Protein AF-A0AB35NHQ2-F1 (afdb_monomer_lite)

Sequence (218 aa):
MQLNEFLPTVPELTLLAKRDAARLHTVTVGNMIEATTFNGWLSAFKLLPIVKRIAENEPDHPAHSDCLAVWVGLLGNHPFNFKLDSQTGQGQIRSLDRMIETDLKEHAAALTMLKQTALYYANTVTYPLAGTTLYDVLTAENACPTATVSKVGGYLAFTLNNFVEDHSARLWGVNPRTNRLTVLGNIRLSDAGAYEFKLPTHYLDFTDYAIDDAYGVI

Structure (mmCIF, N/CA/C/O backbone):
data_AF-A0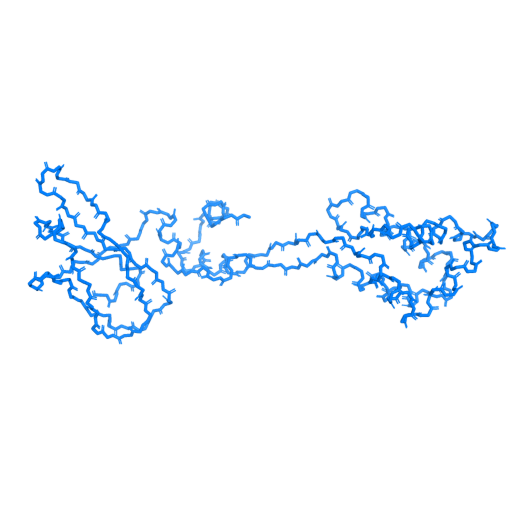AB35NHQ2-F1
#
_entry.id   AF-A0AB35NHQ2-F1
#
loop_
_atom_site.group_PDB
_atom_site.id
_atom_site.type_symbol
_atom_site.label_atom_id
_atom_site.label_alt_id
_atom_site.label_comp_id
_atom_site.label_asym_id
_atom_site.label_entity_id
_atom_site.label_seq_id
_atom_site.pdbx_PDB_ins_code
_atom_site.Cartn_x
_atom_site.Cartn_y
_atom_site.Cartn_z
_atom_site.occupancy
_atom_site.B_iso_or_equiv
_atom_site.auth_seq_id
_atom_site.auth_comp_id
_atom_site.auth_asym_id
_atom_site.auth_atom_id
_atom_site.pdbx_PDB_model_num
ATOM 1 N N . MET A 1 1 ? 3.368 6.412 4.965 1.00 81.25 1 MET A N 1
ATOM 2 C CA . MET A 1 1 ? 2.590 7.452 5.654 1.00 81.25 1 MET A CA 1
ATOM 3 C C . MET A 1 1 ? 1.506 6.769 6.463 1.00 81.25 1 MET A C 1
ATOM 5 O O . MET A 1 1 ? 0.815 5.913 5.917 1.00 81.25 1 MET A O 1
ATOM 9 N N . GLN A 1 2 ? 1.428 7.072 7.753 1.00 89.69 2 GLN A N 1
ATOM 10 C CA . GLN A 1 2 ? 0.390 6.571 8.658 1.00 89.69 2 GLN A CA 1
ATOM 11 C C . GLN A 1 2 ? -0.856 7.477 8.612 1.00 89.69 2 GLN A C 1
ATOM 13 O O . GLN A 1 2 ? -0.787 8.611 8.141 1.00 89.69 2 GLN A O 1
ATOM 18 N N . LEU A 1 3 ? -2.011 6.996 9.090 1.00 91.06 3 LEU A N 1
ATOM 19 C CA . LEU A 1 3 ? -3.269 7.760 9.037 1.00 91.06 3 LEU A CA 1
ATOM 20 C C . LEU A 1 3 ? -3.180 9.095 9.804 1.00 91.06 3 LEU A C 1
ATOM 22 O O . LEU A 1 3 ? -3.637 10.118 9.308 1.00 91.06 3 LEU A O 1
ATOM 26 N N . ASN A 1 4 ? -2.535 9.106 10.971 1.00 91.00 4 ASN A N 1
ATOM 27 C CA . ASN A 1 4 ? -2.287 10.308 11.781 1.00 91.00 4 ASN A CA 1
ATOM 28 C C . ASN A 1 4 ? -1.370 11.342 11.099 1.00 91.00 4 ASN A C 1
ATOM 30 O O . ASN A 1 4 ? -1.448 12.522 11.421 1.00 91.00 4 ASN A O 1
ATOM 34 N N . GLU A 1 5 ? -0.522 10.916 10.164 1.00 90.88 5 GLU A N 1
ATOM 35 C CA . GLU A 1 5 ? 0.286 11.808 9.325 1.00 90.88 5 GLU A CA 1
ATOM 36 C C . GLU A 1 5 ? -0.519 12.326 8.126 1.00 90.88 5 GLU A C 1
ATOM 38 O O . GLU A 1 5 ? -0.326 13.460 7.694 1.00 90.88 5 GLU A O 1
ATOM 43 N N . PHE A 1 6 ? -1.440 11.511 7.599 1.00 93.38 6 PHE A N 1
ATOM 44 C CA . PHE A 1 6 ? -2.274 11.858 6.449 1.00 93.38 6 PHE A CA 1
ATOM 45 C C . PHE A 1 6 ? -3.386 12.853 6.798 1.00 93.38 6 PHE A C 1
ATOM 47 O O . PHE A 1 6 ? -3.562 13.839 6.086 1.00 93.38 6 PHE A O 1
ATOM 54 N N . LEU A 1 7 ? -4.139 12.628 7.880 1.00 92.81 7 LEU A N 1
ATOM 55 C CA . LEU A 1 7 ? -5.324 13.436 8.208 1.00 92.81 7 LEU A CA 1
ATOM 56 C C . LEU A 1 7 ? -5.051 14.951 8.324 1.00 92.81 7 LEU A C 1
ATOM 58 O O . LEU A 1 7 ? -5.845 15.723 7.782 1.00 92.81 7 LEU A O 1
ATOM 62 N N . PRO A 1 8 ? -3.929 15.417 8.912 1.00 92.75 8 PRO A N 1
ATOM 63 C CA . PRO A 1 8 ? -3.588 16.842 8.933 1.00 92.75 8 PRO A CA 1
ATOM 64 C C . PRO A 1 8 ? -3.395 17.476 7.547 1.00 92.75 8 PRO A C 1
ATOM 66 O O . PRO A 1 8 ? -3.462 18.696 7.428 1.00 92.75 8 PRO A O 1
ATOM 69 N N . THR A 1 9 ? -3.161 16.679 6.497 1.00 91.12 9 THR A N 1
ATOM 70 C CA . THR A 1 9 ? -3.022 17.170 5.112 1.00 91.12 9 THR A CA 1
ATOM 71 C C . THR A 1 9 ? -4.369 17.431 4.426 1.00 91.12 9 THR A C 1
ATOM 73 O O . THR A 1 9 ? -4.403 18.052 3.366 1.00 91.12 9 THR A O 1
ATOM 76 N N . VAL A 1 10 ? -5.483 17.004 5.039 1.00 91.12 10 VAL A N 1
ATOM 77 C CA . VAL A 1 10 ? -6.860 17.156 4.528 1.00 91.12 10 VAL A CA 1
ATOM 78 C C . VAL A 1 10 ? -7.827 17.753 5.579 1.00 91.12 10 VAL A C 1
ATOM 80 O O . VAL A 1 10 ? -8.890 17.183 5.844 1.00 91.12 10 VAL A O 1
ATOM 83 N N . PRO A 1 11 ? -7.499 18.899 6.212 1.00 76.00 11 PRO A N 1
ATOM 84 C CA . PRO A 1 11 ? -8.161 19.351 7.442 1.00 76.00 11 PRO A CA 1
ATOM 85 C C . PRO A 1 11 ? -9.625 19.798 7.270 1.00 76.00 11 PRO A C 1
ATOM 87 O O . PRO A 1 11 ? -10.404 19.652 8.208 1.00 76.00 11 PRO A O 1
ATOM 90 N N . GLU A 1 12 ? -10.028 20.250 6.080 1.00 82.56 12 GLU A N 1
ATOM 91 C CA . GLU A 1 12 ? -11.344 20.870 5.819 1.00 82.56 12 GLU A CA 1
ATOM 92 C C . GLU A 1 12 ? -12.428 19.893 5.330 1.00 82.56 12 GLU A C 1
ATOM 94 O O . GLU A 1 12 ? -13.485 20.290 4.839 1.00 82.56 12 GLU A O 1
ATOM 99 N N . LEU A 1 13 ? -12.165 18.591 5.414 1.00 86.50 13 LEU A N 1
ATOM 100 C CA . LEU A 1 13 ? -13.105 17.564 4.982 1.00 86.50 13 LEU A CA 1
ATOM 101 C C . LEU A 1 13 ? -13.988 17.092 6.142 1.00 86.50 13 LEU A C 1
ATOM 103 O O . LEU A 1 13 ? -13.552 16.998 7.291 1.00 86.50 13 LEU A O 1
ATOM 107 N N . THR A 1 14 ? -15.231 16.722 5.829 1.00 92.19 14 THR A N 1
ATOM 108 C CA . THR A 1 14 ? -16.074 15.968 6.768 1.00 92.19 14 THR A CA 1
ATOM 109 C C . THR A 1 14 ? -15.395 14.642 7.127 1.00 92.19 14 THR A C 1
ATOM 111 O O . THR A 1 14 ? -14.586 14.128 6.358 1.00 92.19 14 THR A O 1
ATOM 114 N N . LEU A 1 15 ? -15.736 14.040 8.269 1.00 92.25 15 LEU A N 1
ATOM 115 C CA . LEU A 1 15 ? -15.120 12.778 8.712 1.00 92.25 15 LEU A CA 1
ATOM 116 C C . LEU A 1 15 ? -15.252 11.648 7.674 1.00 92.25 15 LEU A C 1
ATOM 118 O O . LEU A 1 15 ? -14.291 10.925 7.412 1.00 92.25 15 LEU A O 1
ATOM 122 N N . LEU A 1 16 ? -16.417 11.541 7.025 1.00 91.69 16 LEU A N 1
ATOM 123 C CA . LEU A 1 16 ? -16.637 10.597 5.925 1.00 91.69 16 LEU A CA 1
ATOM 124 C C . LEU A 1 16 ? -15.761 10.926 4.710 1.00 91.69 16 LEU A C 1
ATOM 126 O O . LEU A 1 16 ? -15.138 10.030 4.148 1.00 91.69 16 LEU A O 1
ATOM 130 N N . ALA A 1 17 ? -15.640 12.205 4.346 1.00 92.81 17 ALA A N 1
ATOM 131 C CA . ALA A 1 17 ? -14.768 12.619 3.252 1.00 92.81 17 ALA A CA 1
ATOM 132 C C . ALA A 1 17 ? -13.278 12.398 3.573 1.00 92.81 17 ALA A C 1
ATOM 134 O O . ALA A 1 17 ? -12.519 12.039 2.678 1.00 92.81 17 ALA A O 1
ATOM 135 N N . LYS A 1 18 ? -12.852 12.528 4.837 1.00 94.12 18 LYS A N 1
ATOM 136 C CA . LYS A 1 18 ? -11.495 12.173 5.289 1.00 94.12 18 LYS A CA 1
ATOM 137 C C . LYS A 1 18 ? -11.230 10.674 5.165 1.00 94.12 18 LYS A C 1
ATOM 139 O O . LYS A 1 18 ? -10.176 10.292 4.662 1.00 94.12 18 LYS A O 1
ATOM 144 N N . ARG A 1 19 ? -12.186 9.826 5.568 1.00 95.19 19 ARG A N 1
ATOM 145 C CA . ARG A 1 19 ? -12.114 8.368 5.365 1.00 95.19 19 ARG A CA 1
ATOM 146 C C . ARG A 1 19 ? -11.965 8.035 3.882 1.00 95.19 19 ARG A C 1
ATOM 148 O O . ARG A 1 19 ? -11.067 7.285 3.512 1.00 95.19 19 ARG A O 1
ATOM 155 N N . ASP A 1 20 ? -12.816 8.605 3.034 1.00 94.38 20 ASP A N 1
ATOM 156 C CA . ASP A 1 20 ? -12.804 8.318 1.597 1.00 94.38 20 ASP A CA 1
ATOM 157 C C . ASP A 1 20 ? -11.518 8.839 0.932 1.00 94.38 20 ASP A C 1
ATOM 159 O O . ASP A 1 20 ? -10.907 8.133 0.131 1.00 94.38 20 ASP A O 1
ATOM 163 N N . ALA A 1 21 ? -11.031 10.017 1.335 1.00 93.81 21 ALA A N 1
ATOM 164 C CA . ALA A 1 21 ? -9.741 10.547 0.899 1.00 93.81 21 ALA A CA 1
ATOM 165 C C . ALA A 1 21 ? -8.568 9.653 1.331 1.00 93.81 21 ALA A C 1
ATOM 167 O O . ALA A 1 21 ? -7.661 9.418 0.534 1.00 93.81 21 ALA A O 1
ATOM 168 N N . ALA A 1 22 ? -8.593 9.114 2.555 1.00 94.69 22 ALA A N 1
ATOM 169 C CA . ALA A 1 22 ? -7.586 8.165 3.023 1.00 94.69 22 ALA A CA 1
ATOM 170 C C . ALA A 1 22 ? -7.609 6.881 2.184 1.00 94.69 22 ALA A C 1
ATOM 172 O O . ALA A 1 22 ? -6.567 6.448 1.703 1.00 94.69 22 ALA A O 1
ATOM 173 N N . ARG A 1 23 ? -8.787 6.314 1.903 1.00 95.06 23 ARG A N 1
ATOM 174 C CA . ARG A 1 23 ? -8.916 5.103 1.070 1.00 95.06 23 ARG A CA 1
ATOM 175 C C . ARG A 1 23 ? -8.374 5.277 -0.343 1.00 95.06 23 ARG A C 1
ATOM 177 O O . ARG A 1 23 ? -7.830 4.336 -0.916 1.00 95.06 23 ARG A O 1
ATOM 184 N N . LEU A 1 24 ? -8.524 6.478 -0.891 1.00 94.31 24 LEU A N 1
ATOM 185 C CA . LEU A 1 24 ? -8.031 6.841 -2.216 1.00 94.31 24 LEU A CA 1
ATOM 186 C C . LEU A 1 24 ? -6.573 7.311 -2.206 1.00 94.31 24 LEU A C 1
ATOM 188 O O . LEU A 1 24 ? -6.006 7.532 -3.275 1.00 94.31 24 LEU A O 1
ATOM 192 N N . HIS A 1 25 ? -5.953 7.460 -1.034 1.00 93.81 25 HIS A N 1
ATOM 193 C CA . HIS A 1 25 ? -4.576 7.908 -0.937 1.00 93.81 25 HIS A CA 1
ATOM 194 C C . HIS A 1 25 ? -3.626 6.869 -1.540 1.00 93.81 25 HIS A C 1
ATOM 196 O O . HIS A 1 25 ? -3.529 5.731 -1.076 1.00 93.81 25 HIS A O 1
ATOM 202 N N . THR A 1 26 ? -2.890 7.300 -2.561 1.00 93.19 26 THR A N 1
ATOM 203 C CA . THR A 1 26 ? -1.911 6.479 -3.265 1.00 93.19 26 THR A CA 1
ATOM 204 C C . THR A 1 26 ? -0.486 6.852 -2.898 1.00 93.19 26 THR A C 1
ATOM 206 O O . THR A 1 26 ? -0.128 8.031 -2.899 1.00 93.19 26 THR A O 1
ATOM 209 N N . VAL A 1 27 ? 0.360 5.839 -2.726 1.00 91.50 27 VAL A N 1
ATOM 210 C CA . VAL A 1 27 ? 1.817 5.987 -2.667 1.00 91.50 27 VAL A CA 1
ATOM 211 C C . VAL A 1 27 ? 2.440 5.144 -3.766 1.00 91.50 27 VAL A C 1
ATOM 213 O O . VAL A 1 27 ? 2.126 3.960 -3.901 1.00 91.50 27 VAL A O 1
ATOM 216 N N . THR A 1 28 ? 3.345 5.744 -4.534 1.00 92.62 28 THR A N 1
ATOM 217 C CA . THR A 1 28 ? 4.176 5.001 -5.485 1.00 92.62 28 THR A CA 1
ATOM 218 C C . THR A 1 28 ? 5.370 4.421 -4.742 1.00 92.62 28 THR A C 1
ATOM 220 O O . THR A 1 28 ? 6.136 5.162 -4.130 1.00 92.62 28 THR A O 1
ATOM 223 N N . VAL A 1 29 ? 5.522 3.100 -4.783 1.00 90.69 29 VAL A N 1
ATOM 224 C CA . VAL A 1 29 ? 6.657 2.391 -4.190 1.00 90.69 29 VAL A CA 1
ATOM 225 C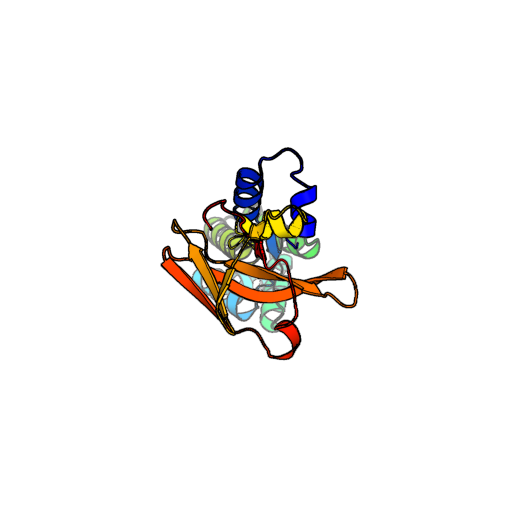 C . VAL A 1 29 ? 7.632 2.012 -5.296 1.00 90.69 29 VAL A C 1
ATOM 227 O O . VAL A 1 29 ? 7.290 1.286 -6.231 1.00 90.69 29 VAL A O 1
ATOM 230 N N . GLY A 1 30 ? 8.856 2.522 -5.176 1.00 92.62 30 GLY A N 1
ATOM 231 C CA . GLY A 1 30 ? 9.929 2.260 -6.120 1.00 92.62 30 GLY A CA 1
ATOM 232 C C . GLY A 1 30 ? 10.558 0.878 -5.922 1.00 92.62 30 GLY A C 1
ATOM 233 O O . GLY A 1 30 ? 11.237 0.650 -4.916 1.00 92.62 30 GLY A O 1
ATOM 234 N N . ASN A 1 31 ? 10.452 -0.001 -6.917 1.00 95.44 31 ASN A N 1
ATOM 235 C CA . ASN A 1 31 ? 11.049 -1.338 -6.937 1.00 95.44 31 ASN A CA 1
ATOM 236 C C . ASN A 1 31 ? 12.253 -1.403 -7.881 1.00 95.44 31 ASN A C 1
ATOM 238 O O . ASN A 1 31 ? 12.270 -0.794 -8.949 1.00 95.44 31 ASN A O 1
ATOM 242 N N . MET A 1 32 ? 13.287 -2.129 -7.465 1.00 97.12 32 MET A N 1
ATOM 243 C CA . MET A 1 32 ? 14.360 -2.519 -8.376 1.00 97.12 32 MET A CA 1
ATOM 244 C C . MET A 1 32 ? 13.883 -3.721 -9.197 1.00 97.12 32 MET A C 1
ATOM 246 O O . MET A 1 32 ? 13.150 -4.565 -8.685 1.00 97.12 32 MET A O 1
ATOM 250 N N . ILE A 1 33 ? 14.301 -3.813 -10.454 1.00 98.00 33 ILE A N 1
ATOM 251 C CA . ILE A 1 33 ? 13.994 -4.955 -11.315 1.00 98.00 33 ILE A CA 1
ATOM 252 C C . ILE A 1 33 ? 15.183 -5.905 -11.273 1.00 98.00 33 ILE A C 1
ATOM 254 O O . ILE A 1 33 ? 16.299 -5.522 -11.615 1.00 98.00 33 ILE A O 1
ATOM 258 N N . GLU A 1 34 ? 14.963 -7.148 -10.861 1.00 98.12 34 GLU A N 1
ATOM 259 C CA . GLU A 1 34 ? 16.021 -8.158 -10.870 1.00 98.12 34 GLU A CA 1
ATOM 260 C C . GLU A 1 34 ? 16.550 -8.397 -12.290 1.00 98.12 34 GLU A C 1
ATOM 262 O O . GLU A 1 34 ? 15.784 -8.395 -13.258 1.00 98.12 34 GLU A O 1
ATOM 267 N N . ALA A 1 35 ? 17.856 -8.648 -12.422 1.00 97.75 35 ALA A N 1
ATOM 268 C CA . ALA A 1 35 ? 18.478 -8.874 -13.726 1.00 97.75 35 ALA A CA 1
ATOM 269 C C . ALA A 1 35 ? 17.848 -10.060 -14.471 1.00 97.75 35 ALA A C 1
ATOM 271 O O . ALA A 1 35 ? 17.646 -9.989 -15.679 1.00 97.75 35 ALA A O 1
ATOM 272 N N . THR A 1 36 ? 17.468 -11.119 -13.753 1.00 97.88 36 THR A N 1
ATOM 273 C CA . THR A 1 36 ? 16.735 -12.284 -14.279 1.00 97.88 36 THR A CA 1
ATOM 274 C C . THR A 1 36 ? 15.400 -11.889 -14.909 1.00 97.88 36 THR A C 1
ATOM 276 O O . THR A 1 36 ? 15.096 -12.293 -16.032 1.00 97.88 36 THR A O 1
ATOM 279 N N . THR A 1 37 ? 14.627 -11.052 -14.216 1.00 98.31 37 THR A N 1
ATOM 280 C CA . THR A 1 37 ? 13.338 -10.536 -14.689 1.00 98.31 37 THR A CA 1
ATOM 281 C C . THR A 1 37 ? 13.531 -9.645 -15.916 1.00 98.31 37 THR A C 1
ATOM 283 O O . THR A 1 37 ? 12.875 -9.847 -16.940 1.00 98.31 37 THR A O 1
ATOM 286 N N . PHE A 1 38 ? 14.490 -8.717 -15.860 1.00 98.25 38 PHE A N 1
ATOM 287 C CA . PHE A 1 38 ? 14.793 -7.821 -16.978 1.00 98.25 38 PHE A CA 1
ATOM 288 C C . PHE A 1 38 ? 15.295 -8.584 -18.216 1.00 98.25 38 PHE A C 1
ATOM 290 O O . PHE A 1 38 ? 14.866 -8.305 -19.336 1.00 98.25 38 PHE A O 1
ATOM 297 N N . ASN A 1 39 ? 16.135 -9.607 -18.023 1.00 98.12 39 ASN A N 1
ATOM 298 C CA . ASN A 1 39 ? 16.587 -10.519 -19.077 1.00 98.12 39 ASN A CA 1
ATOM 299 C C . ASN A 1 39 ? 15.413 -11.247 -19.750 1.00 98.12 39 ASN A C 1
ATOM 301 O O . ASN A 1 39 ? 15.369 -11.388 -20.976 1.00 98.12 39 ASN A O 1
ATOM 305 N N . GLY A 1 40 ? 14.440 -11.687 -18.946 1.00 98.25 40 GLY A N 1
ATOM 306 C CA . GLY A 1 40 ? 13.204 -12.293 -19.433 1.00 98.25 40 GLY A CA 1
ATOM 307 C C . GLY A 1 40 ? 12.431 -11.354 -20.358 1.00 98.25 40 GLY A C 1
ATOM 308 O O . GLY A 1 40 ? 12.020 -11.762 -21.444 1.00 98.25 40 GLY A O 1
ATOM 309 N N . TRP A 1 41 ? 12.301 -10.077 -19.990 1.00 98.50 41 TRP A N 1
ATOM 310 C CA . TRP A 1 41 ? 11.634 -9.074 -20.827 1.00 98.50 41 TRP A CA 1
ATOM 311 C C . TRP A 1 41 ? 12.410 -8.753 -22.103 1.00 98.50 41 TRP A C 1
ATOM 313 O O . TRP A 1 41 ? 11.821 -8.728 -23.182 1.00 98.50 41 TRP A O 1
ATOM 323 N N . LEU A 1 42 ? 13.732 -8.579 -22.019 1.00 98.19 42 LEU A N 1
ATOM 324 C CA . LEU A 1 42 ? 14.579 -8.395 -23.201 1.00 98.19 42 LEU A CA 1
ATOM 325 C C . LEU A 1 42 ? 14.437 -9.564 -24.181 1.00 98.19 42 LEU A C 1
ATOM 327 O O . LEU A 1 42 ? 14.366 -9.352 -25.391 1.00 98.19 42 LEU A O 1
ATOM 331 N N . SER A 1 43 ? 14.358 -10.793 -23.673 1.00 97.94 43 SER A N 1
ATOM 332 C CA . SER A 1 43 ? 14.127 -11.986 -24.491 1.00 97.94 43 SER A CA 1
ATOM 333 C C . SER A 1 43 ? 12.731 -11.981 -25.119 1.00 97.94 43 SER A C 1
ATOM 335 O O . SER A 1 43 ? 12.602 -12.187 -26.326 1.00 97.94 43 SER A O 1
ATOM 337 N N . ALA A 1 44 ? 11.692 -11.687 -24.332 1.00 98.00 44 ALA A N 1
ATOM 338 C CA . ALA A 1 44 ? 10.302 -11.652 -24.789 1.00 98.00 44 ALA A CA 1
ATOM 339 C C . ALA A 1 44 ? 10.068 -10.602 -25.889 1.00 98.00 44 ALA A C 1
ATOM 341 O O . ALA A 1 44 ? 9.373 -10.870 -26.869 1.00 98.00 44 ALA A O 1
ATOM 342 N N . PHE A 1 45 ? 10.708 -9.436 -25.775 1.00 97.81 45 PHE A N 1
ATOM 343 C CA . PHE A 1 45 ? 10.650 -8.372 -26.781 1.00 97.81 45 PHE A CA 1
ATOM 344 C C . PHE A 1 45 ? 11.690 -8.528 -27.902 1.00 97.81 45 PHE A C 1
ATOM 346 O O . PHE A 1 45 ? 11.818 -7.642 -28.743 1.00 97.81 45 PHE A O 1
ATOM 353 N N . LYS A 1 46 ? 12.416 -9.658 -27.948 1.00 98.00 46 LYS A N 1
ATOM 354 C CA . LYS A 1 46 ? 13.459 -9.978 -28.943 1.00 98.00 46 LYS A CA 1
ATOM 355 C C . LYS A 1 46 ? 14.627 -8.981 -28.984 1.00 98.00 46 LYS A C 1
ATOM 357 O O . LYS A 1 46 ? 15.343 -8.915 -29.977 1.00 98.00 46 LYS A O 1
ATOM 362 N N . LEU A 1 47 ? 14.845 -8.246 -27.897 1.00 98.12 47 LEU A N 1
ATOM 363 C CA . LEU A 1 47 ? 15.910 -7.256 -27.737 1.00 98.12 47 LEU A CA 1
ATOM 364 C C . LEU A 1 47 ? 17.219 -7.871 -27.233 1.00 98.12 47 LEU A C 1
ATOM 366 O O . LEU A 1 47 ? 18.283 -7.326 -27.510 1.00 98.12 47 LEU A O 1
ATOM 370 N N . LEU A 1 48 ? 17.173 -9.015 -26.539 1.00 98.00 48 LEU A N 1
ATOM 371 C CA . LEU A 1 48 ? 18.371 -9.624 -25.949 1.00 98.00 48 LEU A CA 1
ATOM 372 C C . LEU A 1 48 ? 19.489 -9.906 -26.978 1.00 98.00 48 LEU A C 1
ATOM 374 O O . LEU A 1 48 ? 20.625 -9.506 -26.719 1.00 98.00 48 LEU A O 1
ATOM 378 N N . PRO A 1 49 ? 19.223 -10.525 -28.151 1.00 98.00 49 PRO A N 1
ATOM 379 C CA . PRO A 1 49 ? 20.275 -10.752 -29.142 1.00 98.00 49 PRO A CA 1
ATOM 380 C C . PRO A 1 49 ? 20.857 -9.450 -29.701 1.00 98.00 49 PRO A C 1
ATOM 382 O O . PRO A 1 49 ? 22.042 -9.408 -30.012 1.00 98.00 49 PRO A O 1
ATOM 385 N N . ILE A 1 50 ? 20.042 -8.395 -29.810 1.00 97.94 50 ILE A N 1
ATOM 386 C CA . ILE A 1 50 ? 20.457 -7.081 -30.321 1.00 97.94 50 ILE A CA 1
ATOM 387 C C . ILE A 1 50 ? 21.382 -6.401 -29.313 1.00 97.94 50 ILE A C 1
ATOM 389 O O . ILE A 1 50 ? 22.500 -6.037 -29.666 1.00 97.94 50 ILE A O 1
ATOM 393 N N . VAL A 1 51 ? 20.951 -6.313 -28.049 1.00 97.62 51 VAL A N 1
ATOM 394 C CA . VAL A 1 51 ? 21.741 -5.735 -26.952 1.00 97.62 51 VAL A CA 1
ATOM 395 C C . VAL A 1 51 ? 23.083 -6.447 -26.832 1.00 97.62 51 VAL A C 1
ATOM 397 O O . VAL A 1 51 ? 24.120 -5.791 -26.815 1.00 97.62 51 VAL A O 1
ATOM 400 N N . LYS A 1 52 ? 23.080 -7.787 -26.817 1.00 98.12 52 LYS A N 1
ATOM 401 C CA . LYS A 1 52 ? 24.311 -8.581 -26.757 1.00 98.12 52 LYS A CA 1
ATOM 402 C C . LYS A 1 52 ? 25.220 -8.317 -27.959 1.00 98.12 52 LYS A C 1
ATOM 404 O O . LYS A 1 52 ? 26.406 -8.062 -27.780 1.00 98.12 52 LYS A O 1
ATOM 409 N N . ARG A 1 53 ? 24.676 -8.371 -29.183 1.00 98.25 53 ARG A N 1
ATOM 410 C CA . ARG A 1 53 ? 25.454 -8.184 -30.417 1.00 98.25 53 ARG A CA 1
ATOM 411 C C . ARG A 1 53 ? 26.161 -6.832 -30.419 1.00 98.25 53 ARG A C 1
ATOM 413 O O . ARG A 1 53 ? 27.366 -6.804 -30.648 1.00 98.25 53 ARG A O 1
ATOM 420 N N . ILE A 1 54 ? 25.428 -5.761 -30.117 1.00 98.19 54 ILE A N 1
ATOM 421 C CA . ILE A 1 54 ? 25.949 -4.392 -30.105 1.00 98.19 54 ILE A CA 1
ATOM 422 C C . ILE A 1 54 ? 26.977 -4.202 -28.983 1.00 98.19 54 ILE A C 1
ATOM 424 O O . ILE A 1 54 ? 28.041 -3.628 -29.214 1.00 98.19 54 ILE A O 1
ATOM 428 N N . ALA A 1 55 ? 26.690 -4.716 -27.784 1.00 97.56 55 ALA A N 1
ATOM 429 C CA . ALA A 1 55 ? 27.591 -4.626 -26.638 1.00 97.56 55 ALA A CA 1
ATOM 430 C C . ALA A 1 55 ? 28.925 -5.359 -26.857 1.00 97.56 55 ALA A C 1
ATOM 432 O O . ALA A 1 55 ? 29.959 -4.878 -26.407 1.00 97.56 55 ALA A O 1
ATOM 433 N N . GLU A 1 56 ? 28.918 -6.520 -27.519 1.00 97.62 56 GLU A N 1
ATOM 434 C CA . GLU A 1 56 ? 30.117 -7.358 -27.667 1.00 97.62 56 GLU A CA 1
ATOM 435 C C . GLU A 1 56 ? 30.887 -7.113 -28.972 1.00 97.62 56 GLU A C 1
ATOM 437 O O . GLU A 1 56 ? 32.101 -7.299 -28.992 1.00 97.62 56 GLU A O 1
ATOM 442 N N . ASN A 1 57 ? 30.210 -6.722 -30.060 1.00 97.88 57 ASN A N 1
ATOM 443 C CA . ASN A 1 57 ? 30.793 -6.785 -31.408 1.00 97.88 57 ASN A CA 1
ATOM 444 C C . ASN A 1 57 ? 30.774 -5.461 -32.184 1.00 97.88 57 ASN A C 1
ATOM 446 O O . ASN A 1 57 ? 31.401 -5.389 -33.239 1.00 97.88 57 ASN A O 1
ATOM 450 N N . GLU A 1 58 ? 30.071 -4.428 -31.712 1.00 97.19 58 GLU A N 1
ATOM 451 C CA . GLU A 1 58 ? 29.874 -3.185 -32.475 1.00 97.19 58 GLU A CA 1
ATOM 452 C C . GLU A 1 58 ? 30.271 -1.941 -31.651 1.00 97.19 58 GLU A C 1
ATOM 454 O O . GLU A 1 58 ? 29.400 -1.169 -31.250 1.00 97.19 58 GLU A O 1
ATOM 459 N N . PRO A 1 59 ? 31.575 -1.719 -31.374 1.00 95.88 59 PRO A N 1
ATOM 460 C CA . PRO A 1 59 ? 32.040 -0.615 -30.524 1.00 95.88 59 PRO A CA 1
ATOM 461 C C . PRO A 1 59 ? 31.735 0.783 -31.083 1.00 95.88 59 PRO A C 1
ATOM 463 O O . PRO A 1 59 ? 31.552 1.721 -30.312 1.00 95.88 59 PRO A O 1
ATOM 466 N N . ASP A 1 60 ? 31.641 0.917 -32.408 1.00 97.31 60 ASP A N 1
ATOM 467 C CA . ASP A 1 60 ? 31.337 2.186 -33.083 1.00 97.31 60 ASP A CA 1
ATOM 468 C C . ASP A 1 60 ? 29.824 2.453 -33.215 1.00 97.31 60 ASP A C 1
ATOM 470 O O . ASP A 1 60 ? 29.414 3.491 -33.739 1.00 97.31 60 ASP A O 1
ATOM 474 N N . HIS A 1 61 ? 28.968 1.525 -32.767 1.00 96.38 61 HIS A N 1
ATOM 475 C CA . HIS A 1 61 ? 27.519 1.696 -32.840 1.00 96.38 61 HIS A CA 1
ATOM 476 C C . HIS A 1 61 ? 27.058 2.805 -31.871 1.00 96.38 61 HIS A C 1
ATOM 478 O O . HIS A 1 61 ? 27.459 2.786 -30.706 1.00 96.38 61 HIS A O 1
ATOM 484 N N . PRO A 1 62 ? 26.156 3.728 -32.267 1.00 95.62 62 PRO A N 1
ATOM 485 C CA . PRO A 1 62 ? 25.691 4.814 -31.391 1.00 95.62 62 PRO A CA 1
ATOM 486 C C . PRO A 1 62 ? 25.142 4.329 -30.037 1.00 95.62 62 PRO A C 1
ATOM 488 O O . PRO A 1 62 ? 25.456 4.893 -28.994 1.00 95.62 62 PRO A O 1
ATOM 491 N N . ALA A 1 63 ? 24.404 3.214 -30.047 1.00 96.44 63 ALA A N 1
ATOM 492 C CA . ALA A 1 63 ? 23.862 2.568 -28.846 1.00 96.44 63 ALA A CA 1
ATOM 493 C C . ALA A 1 63 ? 24.876 1.737 -28.027 1.00 96.44 63 ALA A C 1
ATOM 495 O O . ALA A 1 63 ? 24.469 1.110 -27.047 1.00 96.44 63 ALA A O 1
ATOM 496 N N . HIS A 1 64 ? 26.155 1.649 -28.421 1.00 97.00 64 HIS A N 1
ATOM 497 C CA . HIS A 1 64 ? 27.114 0.705 -27.831 1.00 97.00 64 HIS A CA 1
ATOM 498 C C . HIS A 1 64 ? 27.242 0.865 -26.315 1.00 97.00 64 HIS A C 1
ATOM 500 O O . HIS A 1 64 ? 27.093 -0.109 -25.583 1.00 97.00 64 HIS A O 1
ATOM 506 N N . SER A 1 65 ? 27.434 2.097 -25.837 1.00 96.31 65 SER A N 1
ATOM 507 C CA . SER A 1 65 ? 27.578 2.391 -24.404 1.00 96.31 65 SER A CA 1
ATOM 508 C C . SER A 1 65 ? 26.348 1.962 -23.593 1.00 96.31 65 SER A C 1
ATOM 510 O O . SER A 1 65 ? 26.482 1.337 -22.539 1.00 96.31 65 SER A O 1
ATOM 512 N N . ASP A 1 66 ? 25.146 2.255 -24.095 1.00 96.56 66 ASP A N 1
ATOM 513 C CA . ASP A 1 66 ? 23.891 1.925 -23.414 1.00 96.56 66 ASP A CA 1
ATOM 514 C C . ASP A 1 66 ? 23.628 0.403 -23.441 1.00 96.56 66 ASP A C 1
ATOM 516 O O . ASP A 1 66 ? 23.275 -0.188 -22.416 1.00 96.56 66 ASP A O 1
ATOM 520 N N . CYS A 1 67 ? 23.894 -0.270 -24.568 1.00 97.44 67 CYS A N 1
ATOM 521 C CA . CYS A 1 67 ? 23.793 -1.730 -24.679 1.00 97.44 67 CYS A CA 1
ATOM 522 C C . CYS A 1 67 ? 24.824 -2.451 -23.800 1.00 97.44 67 CYS A C 1
ATOM 524 O O . CYS A 1 67 ? 24.495 -3.455 -23.166 1.00 97.44 67 CYS A O 1
ATOM 526 N N . LEU A 1 68 ? 26.052 -1.932 -23.723 1.00 97.38 68 LEU A N 1
ATOM 527 C CA . LEU A 1 68 ? 27.116 -2.475 -22.883 1.00 97.38 68 LEU A CA 1
ATOM 528 C C . LEU A 1 68 ? 26.758 -2.371 -21.400 1.00 97.38 68 LEU A C 1
ATOM 530 O O . LEU A 1 68 ? 26.919 -3.346 -20.671 1.00 97.38 68 LEU A O 1
ATOM 534 N N . ALA A 1 69 ? 26.215 -1.233 -20.956 1.00 96.44 69 ALA A N 1
ATOM 535 C CA . ALA A 1 69 ? 25.760 -1.065 -19.578 1.00 96.44 69 ALA A CA 1
ATOM 536 C C . ALA A 1 69 ? 24.669 -2.084 -19.206 1.00 96.44 69 ALA A C 1
ATOM 538 O O . ALA A 1 69 ? 24.723 -2.686 -18.130 1.00 96.44 69 ALA A O 1
ATOM 539 N N . VAL A 1 70 ? 23.712 -2.330 -20.110 1.00 97.00 70 VAL A N 1
ATOM 540 C CA . VAL A 1 70 ? 22.693 -3.372 -19.918 1.00 97.00 70 VAL A CA 1
ATOM 541 C C . VAL A 1 70 ? 23.331 -4.759 -19.870 1.00 97.00 70 VAL A C 1
ATOM 543 O O . VAL A 1 70 ? 23.053 -5.522 -18.947 1.00 97.00 70 VAL A O 1
ATOM 546 N N . TRP A 1 71 ? 24.210 -5.084 -20.819 1.00 97.81 71 TRP A N 1
ATOM 547 C CA . TRP A 1 71 ? 24.851 -6.396 -20.908 1.00 97.81 71 TRP A CA 1
ATOM 548 C C . TRP A 1 71 ? 25.704 -6.722 -19.677 1.00 97.81 71 TRP A C 1
ATOM 550 O O . TRP A 1 71 ? 25.555 -7.792 -19.087 1.00 97.81 71 TRP A O 1
ATOM 560 N N . VAL A 1 72 ? 26.525 -5.774 -19.218 1.00 97.00 72 VAL A N 1
ATOM 561 C CA . VAL A 1 72 ? 27.311 -5.906 -17.982 1.00 97.00 72 VAL A CA 1
ATOM 562 C C . VAL A 1 72 ? 26.397 -6.067 -16.766 1.00 97.00 72 VAL A C 1
ATOM 564 O O . VAL A 1 72 ? 26.668 -6.910 -15.912 1.00 97.00 72 VAL A O 1
ATOM 567 N N . GLY A 1 73 ? 25.288 -5.322 -16.701 1.00 96.50 73 GLY A N 1
ATOM 568 C CA . GLY A 1 73 ? 24.288 -5.474 -15.642 1.00 96.50 73 GLY A CA 1
ATOM 569 C C . GLY A 1 73 ? 23.692 -6.884 -15.588 1.00 96.50 73 GLY A C 1
ATOM 570 O O . GLY A 1 73 ? 23.588 -7.468 -14.510 1.00 96.50 73 GLY A O 1
ATOM 571 N N . LEU A 1 74 ? 23.375 -7.464 -16.749 1.00 97.56 74 LEU A N 1
ATOM 572 C CA . LEU A 1 74 ? 22.874 -8.837 -16.851 1.00 97.56 74 LEU A CA 1
ATOM 573 C C . LEU A 1 74 ? 23.917 -9.870 -16.407 1.00 97.56 74 LEU A C 1
ATOM 575 O O . LEU A 1 74 ? 23.595 -10.748 -15.608 1.00 97.56 74 LEU A O 1
ATOM 579 N N . LEU A 1 75 ? 25.161 -9.755 -16.883 1.00 96.62 75 LEU A N 1
ATOM 580 C CA . LEU A 1 75 ? 26.242 -10.684 -16.533 1.00 96.62 75 LEU A CA 1
ATOM 581 C C . LEU A 1 75 ? 26.618 -10.617 -15.047 1.00 96.62 75 LEU A C 1
ATOM 583 O O . LEU A 1 75 ? 26.889 -11.646 -14.433 1.00 96.62 75 LEU A O 1
ATOM 587 N N . GLY A 1 76 ? 26.610 -9.415 -14.467 1.00 96.25 76 GLY A N 1
ATOM 588 C CA . GLY A 1 76 ? 26.874 -9.187 -13.045 1.00 96.25 76 GLY A CA 1
ATOM 589 C C . GLY A 1 76 ? 25.685 -9.478 -12.125 1.00 96.25 76 GLY A C 1
ATOM 590 O O . GLY A 1 76 ? 25.808 -9.316 -10.912 1.00 96.25 76 GLY A O 1
ATOM 591 N N . ASN A 1 77 ? 24.534 -9.888 -12.678 1.00 96.06 77 ASN A N 1
ATOM 592 C CA . ASN A 1 77 ? 23.270 -10.051 -11.953 1.00 96.06 77 ASN A CA 1
ATOM 593 C C . ASN A 1 77 ? 22.891 -8.798 -11.132 1.00 96.06 77 ASN A C 1
ATOM 595 O O . ASN A 1 77 ? 22.384 -8.884 -10.011 1.00 96.06 77 ASN A O 1
ATOM 599 N N . HIS A 1 78 ? 23.178 -7.616 -11.677 1.00 96.12 78 HIS A N 1
ATOM 600 C CA . HIS A 1 78 ? 22.881 -6.346 -11.033 1.00 96.12 78 HIS A CA 1
ATOM 601 C C . HIS A 1 78 ? 21.440 -5.931 -11.327 1.00 96.12 78 HIS A C 1
ATOM 603 O O . HIS A 1 78 ? 21.027 -5.919 -12.489 1.00 96.12 78 HIS A O 1
ATOM 609 N N . PRO A 1 79 ? 20.657 -5.565 -10.303 1.00 96.62 79 PRO A N 1
ATOM 610 C CA . PRO A 1 79 ? 19.296 -5.125 -10.526 1.00 96.62 79 PRO A CA 1
ATOM 611 C C . PRO A 1 79 ? 19.260 -3.771 -11.248 1.00 96.62 79 PRO A C 1
ATOM 613 O O . PRO A 1 79 ? 20.113 -2.903 -11.051 1.00 96.62 79 PRO A O 1
ATOM 616 N N . PHE A 1 80 ? 18.220 -3.576 -12.046 1.00 97.69 80 PHE A N 1
ATOM 617 C CA . PHE A 1 80 ? 17.975 -2.367 -12.818 1.00 97.69 80 PHE A CA 1
ATOM 618 C C . PHE A 1 80 ? 17.066 -1.410 -12.051 1.00 97.69 80 PHE A C 1
ATOM 620 O O . PHE A 1 80 ? 16.125 -1.820 -11.368 1.00 97.69 80 PHE A O 1
ATOM 627 N N . ASN A 1 81 ? 17.351 -0.117 -12.159 1.00 97.25 81 ASN A N 1
ATOM 628 C CA . ASN A 1 81 ? 16.618 0.936 -11.478 1.00 97.25 81 ASN A CA 1
ATOM 629 C C . ASN A 1 81 ? 15.824 1.732 -12.511 1.00 97.25 81 ASN A C 1
ATOM 631 O O . ASN A 1 81 ? 16.401 2.491 -13.278 1.00 97.25 81 ASN A O 1
ATOM 635 N N . PHE A 1 82 ? 14.502 1.593 -12.496 1.00 97.50 82 PHE A N 1
ATOM 636 C CA . PHE A 1 82 ? 13.586 2.399 -13.309 1.00 97.50 82 PHE A CA 1
ATOM 637 C C . PHE A 1 82 ? 12.614 3.204 -12.428 1.00 97.50 82 PHE A C 1
ATOM 639 O O . PHE A 1 82 ? 11.503 3.539 -12.843 1.00 97.50 82 PHE A O 1
ATOM 646 N N . LYS A 1 83 ? 13.022 3.506 -11.189 1.00 96.94 83 LYS A N 1
ATOM 647 C CA . LYS A 1 83 ? 12.236 4.306 -10.246 1.00 96.94 83 LYS A CA 1
ATOM 648 C C . LYS A 1 83 ? 12.246 5.779 -10.664 1.00 96.94 83 LYS A C 1
ATOM 650 O O . LYS A 1 83 ? 13.311 6.335 -10.943 1.00 96.94 83 LYS A O 1
ATOM 655 N N . LEU A 1 84 ? 11.080 6.421 -10.690 1.00 94.00 84 LEU A N 1
ATOM 656 C CA . LEU A 1 84 ? 10.929 7.817 -11.132 1.00 94.00 84 LEU A CA 1
ATOM 657 C C . LEU A 1 84 ? 11.506 8.838 -10.140 1.00 94.00 84 LEU A C 1
ATOM 659 O O . LEU A 1 84 ? 11.950 9.918 -10.538 1.00 94.00 84 LEU A O 1
ATOM 663 N N . ASP A 1 85 ? 11.528 8.484 -8.859 1.00 91.81 85 ASP A N 1
ATOM 664 C CA . ASP A 1 85 ? 12.004 9.304 -7.743 1.00 91.81 85 ASP A CA 1
ATOM 665 C C . ASP A 1 85 ? 13.520 9.184 -7.490 1.00 91.81 85 ASP A C 1
ATOM 667 O O . ASP A 1 85 ? 14.056 9.817 -6.583 1.00 91.81 85 ASP A O 1
ATOM 671 N N . SER A 1 86 ? 14.240 8.402 -8.304 1.00 95.12 86 SER A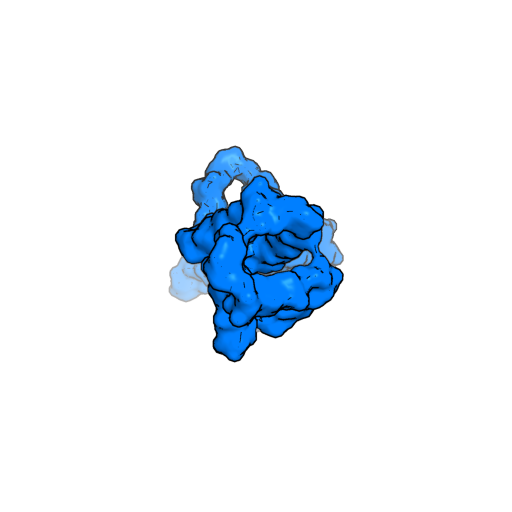 N 1
ATOM 672 C CA . SER A 1 86 ? 15.677 8.163 -8.158 1.00 95.12 86 SER A CA 1
ATOM 673 C C . SER A 1 86 ? 16.478 8.787 -9.300 1.00 95.12 86 SER A C 1
ATOM 675 O O . SER A 1 86 ? 16.189 8.551 -10.472 1.00 95.12 86 SER A O 1
ATOM 677 N N . GLN A 1 87 ? 17.564 9.502 -8.980 1.00 95.56 87 GLN A N 1
ATOM 678 C CA . GLN A 1 87 ? 18.474 10.068 -9.988 1.00 95.56 87 GLN A CA 1
ATOM 679 C C . GLN A 1 87 ? 19.071 8.985 -10.903 1.00 95.56 87 GLN A C 1
ATOM 681 O O . GLN A 1 87 ? 19.140 9.167 -12.120 1.00 95.56 87 GLN A O 1
ATOM 686 N N . THR A 1 88 ? 19.467 7.841 -10.336 1.00 94.19 88 THR A N 1
ATOM 687 C CA . THR A 1 88 ? 19.945 6.683 -11.107 1.00 94.19 88 THR A CA 1
ATOM 688 C C . THR A 1 88 ? 18.839 6.125 -11.998 1.00 94.19 88 THR A C 1
ATOM 690 O O . THR A 1 88 ? 19.097 5.824 -13.163 1.00 94.19 88 THR A O 1
ATOM 693 N N . GLY A 1 89 ? 17.606 6.053 -11.485 1.00 95.81 89 GLY A N 1
ATOM 694 C CA . GLY A 1 89 ? 16.448 5.599 -12.250 1.00 95.81 89 GLY A CA 1
ATOM 695 C C . GLY A 1 89 ? 16.155 6.479 -13.462 1.00 95.81 89 GLY A C 1
ATOM 696 O O . GLY A 1 89 ? 16.062 5.995 -14.588 1.00 95.81 89 GLY A O 1
ATOM 697 N N . GLN A 1 90 ? 16.150 7.797 -13.268 1.00 96.06 90 GLN A N 1
ATOM 698 C CA . GLN A 1 90 ? 16.031 8.774 -14.353 1.00 96.06 90 GLN A CA 1
ATOM 699 C C . GLN A 1 90 ? 17.179 8.672 -15.371 1.00 96.06 90 GLN A C 1
ATOM 701 O O . GLN A 1 90 ? 16.988 8.938 -16.556 1.00 96.06 90 GLN A O 1
ATOM 706 N N . GLY A 1 91 ? 18.385 8.293 -14.935 1.00 96.06 91 GLY A N 1
ATOM 707 C CA . GLY A 1 91 ? 19.513 7.999 -15.824 1.00 96.06 91 GLY A CA 1
ATOM 708 C C . GLY A 1 91 ? 19.247 6.809 -16.752 1.00 96.06 91 GLY A C 1
ATOM 709 O O . GLY A 1 91 ? 19.423 6.930 -17.965 1.00 96.06 91 GLY A O 1
ATOM 710 N N . GLN A 1 92 ? 18.770 5.686 -16.207 1.00 95.56 92 GLN A N 1
ATOM 711 C CA . GLN A 1 92 ? 18.450 4.493 -17.003 1.00 95.56 92 GLN A CA 1
ATOM 712 C C . GLN A 1 92 ? 17.253 4.724 -17.933 1.00 95.56 92 GLN A C 1
ATOM 714 O O . GLN A 1 92 ? 17.305 4.339 -19.099 1.00 95.56 92 GLN A O 1
ATOM 719 N N . ILE A 1 93 ? 16.221 5.432 -17.462 1.00 97.44 93 ILE A N 1
ATOM 720 C CA . ILE A 1 93 ? 15.067 5.826 -18.285 1.00 97.44 93 ILE A CA 1
ATOM 721 C C . ILE A 1 93 ? 15.520 6.664 -19.487 1.00 97.44 93 ILE A C 1
ATOM 723 O O . ILE A 1 93 ? 15.154 6.346 -20.613 1.00 97.44 93 ILE A O 1
ATOM 727 N N . ARG A 1 94 ? 16.371 7.677 -19.272 1.00 96.56 94 ARG A N 1
ATOM 728 C CA . ARG A 1 94 ? 16.905 8.510 -20.364 1.00 96.56 94 ARG A CA 1
ATOM 729 C C . ARG A 1 94 ? 17.770 7.732 -21.350 1.00 96.56 94 ARG A C 1
ATOM 731 O O . ARG A 1 94 ? 17.749 8.035 -22.535 1.00 96.56 94 ARG A O 1
ATOM 738 N N . SER A 1 95 ? 18.523 6.747 -20.871 1.00 95.88 95 SER A N 1
ATOM 739 C CA . SER A 1 95 ? 19.326 5.879 -21.744 1.00 95.88 95 SER A CA 1
ATOM 740 C C . SER A 1 95 ? 18.418 5.032 -22.641 1.00 95.88 95 SER A C 1
ATOM 742 O O . SER A 1 95 ? 18.651 4.912 -23.839 1.00 95.88 95 SER A O 1
ATOM 744 N N . LEU A 1 96 ? 17.310 4.524 -22.091 1.00 96.19 96 LEU A N 1
ATOM 745 C CA . LEU A 1 96 ? 16.301 3.813 -22.872 1.00 96.19 96 LEU A CA 1
ATOM 746 C C . LEU A 1 96 ? 15.575 4.736 -23.866 1.00 96.19 96 LEU A C 1
ATOM 748 O O . LEU A 1 96 ? 15.345 4.327 -24.999 1.00 96.19 96 LEU A O 1
ATOM 752 N N . ASP A 1 97 ? 15.286 5.981 -23.482 1.00 97.56 97 ASP A N 1
ATOM 753 C CA . ASP A 1 97 ? 14.708 6.990 -24.382 1.00 97.56 97 ASP A CA 1
ATOM 754 C C . ASP A 1 97 ? 15.629 7.327 -25.550 1.00 97.56 97 ASP A C 1
ATOM 756 O O . ASP A 1 97 ? 15.181 7.337 -26.692 1.00 97.56 97 ASP A O 1
ATOM 760 N N . ARG A 1 98 ? 16.930 7.488 -25.300 1.00 96.19 98 ARG A N 1
ATOM 761 C CA . ARG A 1 98 ? 17.931 7.673 -26.357 1.00 96.19 98 ARG A CA 1
ATOM 762 C C . ARG A 1 98 ? 17.942 6.497 -27.338 1.00 96.19 98 ARG A C 1
ATOM 764 O O . ARG A 1 98 ? 17.871 6.696 -28.547 1.00 96.19 98 ARG A O 1
ATOM 771 N N . MET A 1 99 ? 17.938 5.261 -26.835 1.00 95.94 99 MET A N 1
ATOM 772 C CA . MET A 1 99 ? 17.858 4.079 -27.700 1.00 95.94 99 MET A CA 1
ATOM 773 C C . MET A 1 99 ? 16.568 4.056 -28.538 1.00 95.94 99 MET A C 1
ATOM 775 O O . MET A 1 99 ? 16.622 3.714 -29.716 1.00 95.94 99 MET A O 1
ATOM 779 N N . ILE A 1 100 ? 15.423 4.448 -27.971 1.00 96.69 100 ILE A N 1
ATOM 780 C CA . ILE A 1 100 ? 14.138 4.527 -28.690 1.00 96.69 100 ILE A CA 1
ATOM 781 C C . ILE A 1 100 ? 14.170 5.615 -29.771 1.00 96.69 100 ILE A C 1
ATOM 783 O O . ILE A 1 100 ? 13.723 5.394 -30.898 1.00 96.69 100 ILE A O 1
ATOM 787 N N . GLU A 1 101 ? 14.653 6.802 -29.416 1.00 94.75 101 GLU A N 1
ATOM 788 C CA . GLU A 1 101 ? 14.495 8.015 -30.215 1.00 94.75 101 GLU A CA 1
ATOM 789 C C . GLU A 1 101 ? 15.614 8.230 -31.226 1.00 94.75 101 GLU A C 1
ATOM 791 O O . GLU A 1 101 ? 15.371 8.873 -32.248 1.00 94.75 101 GLU A O 1
ATOM 796 N N . THR A 1 102 ? 16.827 7.738 -30.969 1.00 91.50 102 THR A N 1
ATOM 797 C CA . THR A 1 102 ? 18.003 8.016 -31.805 1.00 91.50 102 THR A CA 1
ATOM 798 C C . THR A 1 102 ? 18.726 6.758 -32.251 1.00 91.50 102 THR A C 1
ATOM 800 O O . THR A 1 102 ? 18.915 6.594 -33.457 1.00 91.50 102 THR A O 1
ATOM 803 N N . ASP A 1 103 ? 19.090 5.874 -31.324 1.00 92.62 103 ASP A N 1
ATOM 804 C CA . ASP A 1 103 ? 20.185 4.934 -31.590 1.00 92.62 103 ASP A CA 1
ATOM 805 C C . ASP A 1 103 ? 19.735 3.555 -32.087 1.00 92.62 103 ASP A C 1
ATOM 807 O O . ASP A 1 103 ? 20.529 2.864 -32.716 1.00 92.62 103 ASP A O 1
ATOM 811 N N . LEU A 1 104 ? 18.487 3.154 -31.817 1.00 95.19 104 LEU A N 1
ATOM 812 C CA . LEU A 1 104 ? 17.880 1.874 -32.221 1.00 95.19 104 LEU A CA 1
ATOM 813 C C . LEU A 1 104 ? 16.442 2.082 -32.717 1.00 95.19 104 LEU A C 1
ATOM 815 O O . LEU A 1 104 ? 15.507 1.376 -32.318 1.00 95.19 104 LEU A O 1
ATOM 819 N N . LYS A 1 105 ? 16.241 3.083 -33.580 1.00 94.12 105 LYS A N 1
ATOM 820 C CA . LYS A 1 105 ? 14.917 3.482 -34.094 1.00 94.12 105 LYS A CA 1
ATOM 821 C C . LYS A 1 105 ? 14.146 2.329 -34.733 1.00 94.12 105 LYS A C 1
ATOM 823 O O . LYS A 1 105 ? 12.928 2.241 -34.597 1.00 94.12 105 LYS A O 1
ATOM 828 N N . GLU A 1 106 ? 14.840 1.420 -35.403 1.00 95.94 106 GLU A N 1
ATOM 829 C CA . GLU A 1 106 ? 14.280 0.214 -36.011 1.00 95.94 106 GLU A CA 1
ATOM 830 C C . GLU A 1 106 ? 13.672 -0.759 -34.983 1.00 95.94 106 GLU A C 1
ATOM 832 O O . GLU A 1 106 ? 12.838 -1.597 -35.327 1.00 95.94 106 GLU A O 1
ATOM 837 N N . HIS A 1 107 ? 14.038 -0.615 -33.707 1.00 97.06 107 HIS A N 1
ATOM 838 C CA . HIS A 1 107 ? 13.526 -1.383 -32.574 1.00 97.06 107 HIS A CA 1
ATOM 839 C C . HIS A 1 107 ? 12.694 -0.536 -31.595 1.00 97.06 107 HIS A C 1
ATOM 841 O O . HIS A 1 107 ? 12.303 -1.033 -30.534 1.00 97.06 107 HIS A O 1
ATOM 847 N N . ALA A 1 108 ? 12.358 0.710 -31.952 1.00 96.69 108 ALA A N 1
ATOM 848 C CA . ALA A 1 108 ? 11.676 1.672 -31.082 1.00 96.69 108 ALA A CA 1
ATOM 849 C C . ALA A 1 108 ? 10.373 1.134 -30.469 1.00 96.69 108 ALA A C 1
ATOM 851 O O . ALA A 1 108 ? 10.103 1.370 -29.292 1.00 96.69 108 ALA A O 1
ATOM 852 N N . ALA A 1 109 ? 9.579 0.367 -31.225 1.00 97.69 109 ALA A N 1
ATOM 853 C CA . ALA A 1 109 ? 8.338 -0.225 -30.719 1.00 97.69 109 ALA A CA 1
ATOM 854 C C . ALA A 1 109 ? 8.595 -1.239 -29.587 1.00 97.69 109 ALA A C 1
ATOM 856 O O . ALA A 1 109 ? 7.964 -1.169 -28.532 1.00 97.69 109 ALA A O 1
ATOM 857 N N . ALA A 1 110 ? 9.563 -2.143 -29.771 1.00 98.00 110 ALA A N 1
ATOM 858 C CA . ALA A 1 110 ? 9.931 -3.140 -28.766 1.00 98.00 110 ALA A CA 1
ATOM 859 C C . ALA A 1 110 ? 10.568 -2.490 -27.527 1.00 98.00 110 ALA A C 1
ATOM 861 O O . ALA A 1 110 ? 10.240 -2.851 -26.397 1.00 98.00 110 ALA A O 1
ATOM 862 N N . LEU A 1 111 ? 11.433 -1.491 -27.727 1.00 98.00 111 LEU A N 1
ATOM 863 C CA . LEU A 1 111 ? 12.046 -0.727 -26.638 1.00 98.00 111 LEU A CA 1
ATOM 864 C C . LEU A 1 111 ? 11.012 0.100 -25.860 1.00 98.00 111 LEU A C 1
ATOM 866 O O . LEU A 1 111 ? 11.088 0.179 -24.637 1.00 98.00 111 LEU A O 1
ATOM 870 N N . THR A 1 112 ? 10.001 0.648 -26.540 1.00 98.25 112 THR A N 1
ATOM 871 C CA . THR A 1 112 ? 8.881 1.355 -25.900 1.00 98.25 112 THR A CA 1
ATOM 872 C C . THR A 1 112 ? 8.065 0.407 -25.020 1.00 98.25 112 THR A C 1
ATOM 874 O O . THR A 1 112 ? 7.748 0.748 -23.881 1.00 98.25 112 THR A O 1
ATOM 877 N N . MET A 1 113 ? 7.780 -0.810 -25.496 1.00 98.12 113 MET A N 1
ATOM 878 C CA . MET A 1 113 ? 7.107 -1.838 -24.692 1.00 98.12 113 MET A CA 1
ATOM 879 C C . MET A 1 113 ? 7.948 -2.270 -23.483 1.00 98.12 113 MET A C 1
ATOM 881 O O . MET A 1 113 ? 7.415 -2.397 -22.377 1.00 98.12 113 MET A O 1
ATOM 885 N N . LEU A 1 114 ? 9.265 -2.433 -23.658 1.00 98.25 114 LEU A N 1
ATOM 886 C CA . LEU A 1 114 ? 10.186 -2.699 -22.551 1.00 98.25 114 LEU A CA 1
ATOM 887 C C . LEU A 1 114 ? 10.159 -1.562 -21.525 1.00 98.25 114 LEU A C 1
ATOM 889 O O . LEU A 1 114 ? 10.015 -1.831 -20.334 1.00 98.25 114 LEU A O 1
ATOM 893 N N . LYS A 1 115 ? 10.237 -0.302 -21.975 1.00 97.94 115 LYS A N 1
ATOM 894 C CA . LYS A 1 115 ? 10.175 0.885 -21.111 1.00 97.94 115 LYS A CA 1
ATOM 895 C C . LYS A 1 115 ? 8.881 0.914 -20.307 1.00 97.94 115 LYS A C 1
ATOM 897 O O . LYS A 1 115 ? 8.927 1.086 -19.094 1.00 97.94 115 LYS A O 1
ATOM 902 N N . GLN A 1 116 ? 7.735 0.729 -20.961 1.00 98.00 116 GLN A N 1
ATOM 903 C CA . GLN A 1 116 ? 6.429 0.714 -20.297 1.00 98.00 116 GLN A CA 1
ATOM 904 C C . GLN A 1 116 ? 6.340 -0.402 -19.251 1.00 98.00 116 GLN A C 1
ATOM 906 O O . GLN A 1 116 ? 5.896 -0.155 -18.132 1.00 98.00 116 GLN A O 1
ATOM 911 N N . THR A 1 117 ? 6.832 -1.600 -19.581 1.00 97.88 117 THR A N 1
ATOM 912 C CA . THR A 1 117 ? 6.868 -2.746 -18.658 1.00 97.88 117 THR A CA 1
ATOM 913 C C . THR A 1 117 ? 7.755 -2.458 -17.446 1.00 97.88 117 THR A C 1
ATOM 915 O O . THR A 1 117 ? 7.335 -2.655 -16.305 1.00 97.88 117 THR A O 1
ATOM 918 N N . ALA A 1 118 ? 8.960 -1.932 -17.680 1.00 97.56 118 ALA A N 1
ATOM 919 C CA . ALA A 1 118 ? 9.903 -1.591 -16.624 1.00 97.56 118 ALA A CA 1
ATOM 920 C C . ALA A 1 118 ? 9.361 -0.485 -15.710 1.00 97.56 118 ALA A C 1
ATOM 922 O O . ALA A 1 118 ? 9.434 -0.613 -14.491 1.00 97.56 118 ALA A O 1
ATOM 923 N N . LEU A 1 119 ? 8.764 0.569 -16.276 1.00 97.31 119 LEU A N 1
ATOM 924 C CA . LEU A 1 119 ? 8.165 1.655 -15.500 1.00 97.31 119 LEU A CA 1
ATOM 925 C C . LEU A 1 119 ? 6.978 1.178 -14.664 1.00 97.31 119 LEU A C 1
ATOM 927 O O . LEU A 1 119 ? 6.903 1.534 -13.490 1.00 97.31 119 LEU A O 1
ATOM 931 N N . TYR A 1 120 ? 6.091 0.361 -15.236 1.00 95.75 120 TYR A N 1
ATOM 932 C CA . TYR A 1 120 ? 4.948 -0.204 -14.517 1.00 95.75 120 TYR A CA 1
ATOM 933 C C . TYR A 1 120 ? 5.395 -1.048 -13.317 1.00 95.75 120 TYR A C 1
ATOM 935 O O . TYR A 1 120 ? 4.882 -0.888 -12.211 1.00 95.75 120 TYR A O 1
ATOM 943 N N . TYR A 1 121 ? 6.395 -1.910 -13.514 1.00 96.19 121 TYR A N 1
ATOM 944 C CA . TYR A 1 121 ? 6.911 -2.766 -12.449 1.00 96.19 121 TYR A CA 1
ATOM 945 C C . TYR A 1 121 ? 7.678 -1.977 -11.381 1.00 96.19 121 TYR A C 1
ATOM 947 O O . TYR A 1 121 ? 7.491 -2.179 -10.181 1.00 96.19 121 TYR A O 1
ATOM 955 N N . ALA A 1 122 ? 8.555 -1.068 -11.811 1.00 96.81 122 ALA A N 1
ATOM 956 C CA . ALA A 1 122 ? 9.416 -0.314 -10.910 1.00 96.81 122 ALA A CA 1
ATOM 957 C C . ALA A 1 122 ? 8.659 0.743 -10.098 1.00 96.81 122 ALA A C 1
ATOM 959 O O . ALA A 1 122 ? 9.198 1.208 -9.102 1.00 96.81 122 ALA A O 1
ATOM 960 N N . ASN A 1 123 ? 7.445 1.133 -10.496 1.00 96.69 123 ASN A N 1
ATOM 961 C CA . ASN A 1 123 ? 6.687 2.218 -9.866 1.00 96.69 123 ASN A CA 1
ATOM 962 C C . ASN A 1 123 ? 5.274 1.743 -9.506 1.00 96.69 123 ASN A C 1
ATOM 964 O O . ASN A 1 123 ? 4.274 2.239 -10.026 1.00 96.69 123 ASN A O 1
ATOM 968 N N . THR A 1 124 ? 5.190 0.751 -8.619 1.00 93.75 124 THR A N 1
ATOM 969 C CA . THR A 1 124 ? 3.911 0.178 -8.192 1.00 93.75 124 THR A CA 1
ATOM 970 C C . THR A 1 124 ? 3.130 1.179 -7.348 1.00 93.75 124 THR A C 1
ATOM 972 O O . THR A 1 124 ? 3.613 1.653 -6.319 1.00 93.75 124 THR A O 1
ATOM 975 N N . VAL A 1 125 ? 1.895 1.467 -7.752 1.00 93.19 125 VAL A N 1
ATOM 976 C CA . VAL A 1 125 ? 0.966 2.277 -6.962 1.00 93.19 125 VAL A CA 1
ATOM 977 C C . VAL A 1 125 ? 0.321 1.401 -5.891 1.00 93.19 125 VAL A C 1
ATOM 979 O O . VAL A 1 125 ? -0.248 0.353 -6.188 1.00 93.19 125 VAL A O 1
ATOM 982 N N . THR A 1 126 ? 0.409 1.837 -4.639 1.00 93.56 126 THR A N 1
ATOM 983 C CA . THR A 1 126 ? -0.179 1.165 -3.476 1.00 93.56 126 THR A CA 1
ATOM 984 C C . THR A 1 126 ? -1.183 2.079 -2.787 1.00 93.56 126 THR A C 1
ATOM 986 O O . THR A 1 126 ? -1.044 3.302 -2.832 1.00 93.56 126 THR A O 1
ATOM 989 N N . TYR A 1 127 ? -2.173 1.480 -2.126 1.00 94.62 127 TYR A N 1
ATOM 990 C CA . TYR A 1 127 ? -3.200 2.181 -1.355 1.00 94.62 127 TYR A CA 1
ATOM 991 C C . TYR A 1 127 ? -3.032 1.829 0.128 1.00 94.62 127 TYR A C 1
ATOM 993 O O . TYR A 1 127 ? -3.763 0.983 0.649 1.00 94.62 127 TYR A O 1
ATOM 1001 N N . PRO A 1 128 ? -2.034 2.410 0.821 1.00 93.19 128 PRO A N 1
ATOM 1002 C CA . PRO A 1 128 ? -1.669 1.989 2.177 1.00 93.19 128 PRO A CA 1
ATOM 1003 C C . PRO A 1 128 ? -2.792 2.182 3.208 1.00 93.19 128 PRO A C 1
ATOM 1005 O O . PRO A 1 128 ? -2.747 1.574 4.272 1.00 93.19 128 PRO A O 1
ATOM 1008 N N . LEU A 1 129 ? -3.793 3.008 2.894 1.00 95.50 129 LEU A N 1
ATOM 1009 C CA . LEU A 1 129 ? -4.926 3.341 3.759 1.00 95.50 129 LEU A CA 1
ATOM 1010 C C . LEU A 1 129 ? -6.272 2.848 3.183 1.00 95.50 129 LEU A C 1
ATOM 1012 O O . LEU A 1 129 ? -7.335 3.282 3.620 1.00 95.50 129 LEU A O 1
ATOM 1016 N N . ALA A 1 130 ? -6.261 1.911 2.224 1.00 95.00 130 ALA A N 1
ATOM 1017 C CA . ALA A 1 130 ? -7.485 1.373 1.607 1.00 95.00 130 ALA A CA 1
ATOM 1018 C C . ALA A 1 130 ? -8.476 0.769 2.622 1.00 95.00 130 ALA A C 1
ATOM 1020 O O . ALA A 1 130 ? -9.683 0.786 2.396 1.00 95.00 130 ALA A O 1
ATOM 1021 N N . GLY A 1 131 ? -7.967 0.243 3.742 1.00 94.44 131 GLY A N 1
ATOM 1022 C CA . GLY A 1 131 ? -8.768 -0.354 4.812 1.00 94.44 131 GLY A CA 1
ATOM 1023 C C . GLY A 1 131 ? -9.288 0.629 5.865 1.00 94.44 131 GLY A C 1
ATOM 1024 O O . GLY A 1 131 ? -9.962 0.190 6.788 1.00 94.44 131 GLY A O 1
ATOM 1025 N N . THR A 1 132 ? -8.985 1.930 5.768 1.00 96.56 132 THR A N 1
ATOM 1026 C CA . THR A 1 132 ? -9.382 2.920 6.784 1.00 96.56 132 THR A CA 1
ATOM 1027 C C . THR A 1 132 ? -10.901 2.973 6.938 1.00 96.56 132 THR A C 1
ATOM 1029 O O . THR A 1 132 ? -11.617 3.163 5.958 1.00 96.56 132 THR A O 1
ATOM 1032 N N . THR A 1 133 ? -11.400 2.816 8.159 1.00 96.88 133 THR A N 1
ATOM 1033 C CA . THR A 1 133 ? -12.821 2.943 8.527 1.00 96.88 133 THR A CA 1
ATOM 1034 C C . THR A 1 133 ? -13.123 4.328 9.104 1.00 96.88 133 THR A C 1
ATOM 1036 O O . THR A 1 133 ? -12.207 5.079 9.447 1.00 96.88 133 THR A O 1
ATOM 1039 N N . LEU A 1 134 ? -14.405 4.687 9.248 1.00 96.12 134 LEU A N 1
ATOM 1040 C CA . LEU A 1 134 ? -14.779 5.909 9.976 1.00 96.12 134 LEU A CA 1
ATOM 1041 C C . LEU A 1 134 ? -14.277 5.883 11.432 1.00 96.12 134 LEU A C 1
ATOM 1043 O O . LEU A 1 134 ? -13.820 6.904 11.946 1.00 96.12 134 LEU A O 1
ATOM 1047 N N . TYR A 1 135 ? -14.301 4.706 12.065 1.00 97.00 135 TYR A N 1
ATOM 1048 C CA . TYR A 1 135 ? -13.762 4.494 13.409 1.00 97.00 135 TYR A CA 1
ATOM 1049 C C . TYR A 1 135 ? -12.277 4.867 13.512 1.00 97.00 135 TYR A C 1
ATOM 1051 O O . TYR A 1 135 ? -11.874 5.540 14.463 1.00 97.00 135 TYR A O 1
ATOM 1059 N N . ASP A 1 136 ? -11.464 4.484 12.523 1.00 96.56 136 ASP A N 1
ATOM 1060 C CA . ASP A 1 136 ? -10.029 4.789 12.520 1.00 96.56 136 ASP A CA 1
ATOM 1061 C C . ASP A 1 136 ? -9.770 6.296 12.412 1.00 96.56 136 ASP A C 1
ATOM 1063 O O . ASP A 1 136 ? -8.895 6.819 13.102 1.00 96.56 136 ASP A O 1
ATOM 1067 N N . VAL A 1 137 ? -10.554 7.004 11.588 1.00 96.12 137 VAL A N 1
ATOM 1068 C CA . VAL A 1 137 ? -10.470 8.469 11.453 1.00 96.12 137 VAL A CA 1
ATOM 1069 C C . VAL A 1 137 ? -10.822 9.147 12.775 1.00 96.12 137 VAL A C 1
ATOM 1071 O O . VAL A 1 137 ? -10.044 9.947 13.287 1.00 96.12 137 VAL A O 1
ATOM 1074 N N . LEU A 1 138 ? -11.961 8.783 13.365 1.00 95.50 138 LEU A N 1
ATOM 1075 C CA . LEU A 1 138 ? -12.425 9.330 14.641 1.00 95.50 138 LEU A CA 1
ATOM 1076 C C . LEU A 1 138 ? -11.450 9.055 15.792 1.00 95.50 138 LEU A C 1
ATOM 1078 O O . LEU A 1 138 ? -11.209 9.923 16.631 1.00 95.50 138 LEU A O 1
ATOM 1082 N N . THR A 1 139 ? -10.862 7.860 15.823 1.00 94.69 139 THR A N 1
ATOM 1083 C CA . THR A 1 139 ? -9.849 7.488 16.815 1.00 94.69 139 THR A CA 1
ATOM 1084 C C . THR A 1 139 ? -8.561 8.282 16.617 1.00 94.69 139 THR A C 1
ATOM 1086 O O . THR A 1 139 ? -7.985 8.756 17.594 1.00 94.69 139 THR A O 1
ATOM 1089 N N . ALA A 1 140 ? -8.109 8.459 15.371 1.00 93.75 140 ALA A N 1
ATOM 1090 C CA . ALA A 1 140 ? -6.913 9.238 15.062 1.00 93.75 140 ALA A CA 1
ATOM 1091 C C . ALA A 1 140 ? -7.071 10.727 15.419 1.00 93.75 140 ALA A C 1
ATOM 1093 O O . ALA A 1 140 ? -6.098 11.361 15.825 1.00 93.75 140 ALA A O 1
ATOM 1094 N N . GLU A 1 141 ? -8.288 11.268 15.330 1.00 91.88 141 GLU A N 1
ATOM 1095 C CA . GLU A 1 141 ? -8.607 12.645 15.734 1.00 91.88 141 GLU A CA 1
ATOM 1096 C C . GLU A 1 141 ? -8.976 12.784 17.223 1.00 91.88 141 GLU A C 1
ATOM 1098 O O . GLU A 1 141 ? -9.254 13.889 17.682 1.00 91.88 141 GLU A O 1
ATOM 1103 N N . ASN A 1 142 ? -8.950 11.691 17.999 1.00 91.19 142 ASN A N 1
ATOM 1104 C CA . ASN A 1 142 ? -9.416 11.645 19.393 1.00 91.19 142 ASN A CA 1
ATOM 1105 C C . ASN A 1 142 ? -10.840 12.206 19.575 1.00 91.19 142 ASN A C 1
ATOM 1107 O O . ASN A 1 142 ? -11.142 12.849 20.580 1.00 91.19 142 ASN A O 1
ATOM 1111 N N . ALA A 1 143 ? -11.709 11.963 18.596 1.00 91.75 143 ALA A N 1
ATOM 1112 C CA . ALA A 1 143 ? -13.060 12.512 18.524 1.00 91.75 143 ALA A CA 1
ATOM 1113 C C . ALA A 1 143 ? -14.144 11.423 18.454 1.00 91.75 143 ALA A C 1
ATOM 1115 O O . ALA A 1 143 ? -15.295 11.727 18.148 1.00 91.75 143 ALA A O 1
ATOM 1116 N N . CYS A 1 144 ? -13.792 10.155 18.704 1.00 95.75 144 CYS A N 1
ATOM 1117 C CA . CYS A 1 144 ? -14.761 9.064 18.663 1.00 95.75 144 CYS A CA 1
ATOM 1118 C C . CYS A 1 144 ? -15.820 9.247 19.763 1.00 95.75 144 CYS A C 1
ATOM 1120 O O . CYS A 1 144 ? -15.456 9.283 20.942 1.00 95.75 144 CYS A O 1
ATOM 1122 N N . PRO A 1 145 ? -17.113 9.363 19.408 1.00 96.56 145 PRO A N 1
ATOM 1123 C CA . PRO A 1 145 ? -18.180 9.390 20.396 1.00 96.56 145 PRO A CA 1
ATOM 1124 C C . PRO A 1 145 ? -18.282 8.032 21.094 1.00 96.56 145 PRO A C 1
ATOM 1126 O O . PRO A 1 145 ? -17.813 7.012 20.578 1.00 96.56 145 PRO A O 1
ATOM 1129 N N . THR A 1 146 ? -18.903 8.027 22.270 1.00 97.00 146 THR A N 1
ATOM 1130 C CA . THR A 1 146 ? -19.122 6.818 23.060 1.00 97.00 146 THR A CA 1
ATOM 1131 C C . THR A 1 146 ? -20.595 6.651 23.420 1.00 97.00 146 THR A C 1
ATOM 1133 O O . THR A 1 146 ? -21.303 7.632 23.652 1.00 97.00 146 THR A O 1
ATOM 1136 N N . ALA A 1 147 ? -21.045 5.400 23.491 1.00 97.12 147 ALA A N 1
ATOM 1137 C CA . ALA A 1 147 ? -22.363 5.014 23.977 1.00 97.12 147 ALA A CA 1
ATOM 1138 C C . ALA A 1 147 ? -22.235 4.325 25.341 1.00 97.12 147 ALA A C 1
ATOM 1140 O O . ALA A 1 147 ? -21.307 3.546 25.575 1.00 97.12 147 ALA A O 1
ATOM 1141 N N . THR A 1 148 ? -23.162 4.605 26.254 1.00 96.31 148 THR A N 1
ATOM 1142 C CA . THR A 1 148 ? -23.202 3.950 27.568 1.00 96.31 148 THR A CA 1
ATOM 1143 C C . THR A 1 148 ? -23.646 2.500 27.414 1.00 96.31 148 THR A C 1
ATOM 1145 O O . THR A 1 148 ? -24.661 2.229 26.777 1.00 96.31 148 THR A O 1
ATOM 1148 N N . VAL A 1 149 ? -22.940 1.569 28.057 1.00 95.31 149 VAL A N 1
ATOM 1149 C CA . VAL A 1 149 ? -23.288 0.141 28.037 1.00 95.31 149 VAL A CA 1
ATOM 1150 C C . VAL A 1 149 ? -23.619 -0.369 29.431 1.00 95.31 149 VAL A C 1
ATOM 1152 O O . VAL A 1 149 ? -23.056 0.067 30.436 1.00 95.31 149 VAL A O 1
ATOM 1155 N N . SER A 1 150 ? -24.553 -1.313 29.502 1.00 91.38 150 SER A N 1
ATOM 1156 C CA . SER A 1 150 ? -24.991 -1.876 30.777 1.00 91.38 150 SER A CA 1
ATOM 1157 C C . SER A 1 150 ? -24.143 -3.081 31.163 1.00 91.38 150 SER A C 1
ATOM 1159 O O . SER A 1 150 ? -23.880 -3.972 30.351 1.00 91.38 150 SER A O 1
ATOM 1161 N N . LYS A 1 151 ? -23.758 -3.141 32.440 1.00 94.56 151 LYS A N 1
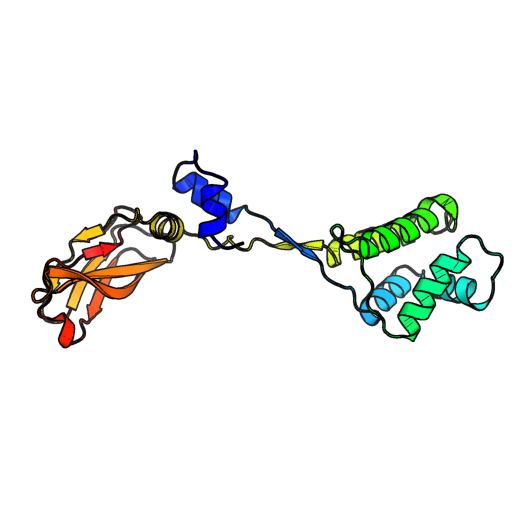ATOM 1162 C CA . LYS A 1 151 ? -23.161 -4.335 33.036 1.00 94.56 151 LYS A CA 1
ATOM 1163 C C . LYS A 1 151 ? -24.262 -5.268 33.535 1.00 94.56 151 LYS A C 1
ATOM 1165 O O . LYS A 1 151 ? -25.050 -4.891 34.400 1.00 94.56 151 LYS A O 1
ATOM 1170 N N . VAL A 1 152 ? -24.266 -6.506 33.052 1.00 92.81 152 VAL A N 1
ATOM 1171 C CA . VAL A 1 152 ? -25.166 -7.574 33.503 1.00 92.81 152 VAL A CA 1
ATOM 1172 C C . VAL A 1 152 ? -24.314 -8.716 34.051 1.00 92.81 152 VAL A C 1
ATOM 1174 O O . VAL A 1 152 ? -23.657 -9.454 33.318 1.00 92.81 152 VAL A O 1
ATOM 1177 N N . GLY A 1 153 ? -24.262 -8.832 35.379 1.00 91.12 153 GLY A N 1
ATOM 1178 C CA . GLY A 1 153 ? -23.372 -9.782 36.048 1.00 91.12 153 GLY A CA 1
ATOM 1179 C C . GLY A 1 153 ? -21.897 -9.483 35.756 1.00 91.12 153 GLY A C 1
ATOM 1180 O O . GLY A 1 153 ? -21.393 -8.428 36.128 1.00 91.12 153 GLY A O 1
ATOM 1181 N N . GLY A 1 154 ? -21.195 -10.420 35.117 1.00 94.44 154 GLY A N 1
ATOM 1182 C CA . GLY A 1 154 ? -19.783 -10.286 34.731 1.00 94.44 154 GLY A CA 1
ATOM 1183 C C . GLY A 1 154 ? -19.549 -9.822 33.290 1.00 94.44 154 GLY A C 1
ATOM 1184 O O . GLY A 1 154 ? -18.426 -9.949 32.806 1.00 94.44 154 GLY A O 1
ATOM 1185 N N . TYR A 1 155 ? -20.583 -9.343 32.594 1.00 96.56 155 TYR A N 1
ATOM 1186 C CA . TYR A 1 155 ? -20.528 -9.002 31.171 1.00 96.56 155 TYR A CA 1
ATOM 1187 C C . TYR A 1 155 ? -20.990 -7.568 30.922 1.00 96.56 155 TYR A C 1
ATOM 1189 O O . TYR A 1 155 ? -21.850 -7.055 31.639 1.00 96.56 155 TYR A O 1
ATOM 1197 N N . LEU A 1 156 ? -20.434 -6.943 29.888 1.00 96.44 156 LEU A N 1
ATOM 1198 C CA . LEU A 1 156 ? -21.018 -5.773 29.239 1.00 96.44 156 LEU A CA 1
ATOM 1199 C C . LEU A 1 156 ? -21.848 -6.261 28.058 1.00 96.44 156 LEU A C 1
ATOM 1201 O O . LEU A 1 156 ? -21.323 -7.002 27.228 1.00 96.44 156 LEU A O 1
ATOM 1205 N N . ALA A 1 157 ? -23.115 -5.864 28.002 1.00 94.88 157 ALA A N 1
ATOM 1206 C CA . ALA A 1 157 ? -24.030 -6.236 26.930 1.00 94.88 157 ALA A CA 1
ATOM 1207 C C . ALA A 1 157 ? -24.586 -4.979 26.253 1.00 94.88 157 ALA A C 1
ATOM 1209 O O . ALA A 1 157 ? -24.944 -4.009 26.927 1.00 94.88 157 ALA A O 1
ATOM 1210 N N . PHE A 1 158 ? -24.644 -5.004 24.925 1.00 95.69 158 PHE A N 1
ATOM 1211 C CA . PHE A 1 158 ? -25.172 -3.925 24.088 1.00 95.69 158 PHE A CA 1
ATOM 1212 C C . PHE A 1 158 ? -25.648 -4.489 22.743 1.00 95.69 158 PHE A C 1
ATOM 1214 O O . PHE A 1 158 ? -25.378 -5.645 22.413 1.00 95.69 158 PHE A O 1
ATOM 1221 N N . THR A 1 159 ? -26.404 -3.701 21.981 1.00 96.81 159 THR A N 1
ATOM 1222 C CA . THR A 1 159 ? -26.938 -4.118 20.678 1.00 96.81 159 THR A CA 1
ATOM 1223 C C . THR A 1 159 ? -26.494 -3.138 19.616 1.00 96.81 159 THR A C 1
ATOM 1225 O O . THR A 1 159 ? -26.707 -1.944 19.753 1.00 96.81 159 THR A O 1
ATOM 1228 N N . LEU A 1 160 ? -25.906 -3.646 18.541 1.00 97.00 160 LEU A N 1
ATOM 1229 C CA . LEU A 1 160 ? -25.645 -2.859 17.352 1.00 97.00 160 LEU A CA 1
ATOM 1230 C C . LEU A 1 160 ? -26.901 -2.864 16.473 1.00 97.00 160 LEU A C 1
ATOM 1232 O O . LEU A 1 160 ? -27.315 -3.918 15.987 1.00 97.00 160 LEU A O 1
ATOM 1236 N N . ASN A 1 161 ? -27.511 -1.699 16.269 1.00 96.69 161 ASN A N 1
ATOM 1237 C CA . ASN A 1 161 ? -28.797 -1.584 15.576 1.00 96.69 161 ASN A CA 1
ATOM 1238 C C . ASN A 1 161 ? -28.685 -1.692 14.046 1.00 96.69 161 ASN A C 1
ATOM 1240 O O . ASN A 1 161 ? -29.675 -1.992 13.384 1.00 96.69 161 ASN A O 1
ATOM 1244 N N . ASN A 1 162 ? -27.497 -1.462 13.478 1.00 96.56 162 ASN A N 1
ATOM 1245 C CA . ASN A 1 162 ? -27.239 -1.495 12.038 1.00 96.56 162 ASN A CA 1
ATOM 1246 C C . ASN A 1 162 ? -25.887 -2.146 11.728 1.00 96.56 162 ASN A C 1
ATOM 1248 O O . ASN A 1 162 ? -25.000 -2.179 12.573 1.00 96.56 162 ASN A O 1
ATOM 1252 N N . PHE A 1 163 ? -25.711 -2.606 10.489 1.00 96.06 163 PHE A N 1
ATOM 1253 C CA . PHE A 1 163 ? -24.396 -3.004 9.983 1.00 96.06 163 PHE A CA 1
ATOM 1254 C C . PHE A 1 163 ? -23.466 -1.789 9.896 1.00 96.06 163 PHE A C 1
ATOM 1256 O O . PHE A 1 163 ? -23.886 -0.707 9.478 1.00 96.06 163 PHE A O 1
ATOM 1263 N N . VAL A 1 164 ? -22.199 -1.983 10.256 1.00 96.06 164 VAL A N 1
ATOM 1264 C CA . VAL A 1 164 ? -21.151 -0.952 10.230 1.00 96.06 164 VAL A CA 1
ATOM 1265 C C . VAL A 1 164 ? -19.880 -1.503 9.593 1.00 96.06 164 VAL A C 1
ATOM 1267 O O . VAL A 1 164 ? -19.739 -2.707 9.386 1.00 96.06 164 VAL A O 1
ATOM 1270 N N . GLU A 1 165 ? -18.936 -0.626 9.253 1.00 96.06 165 GLU A N 1
ATOM 1271 C CA . GLU A 1 165 ? -17.642 -1.078 8.732 1.00 96.06 165 GLU A CA 1
ATOM 1272 C C . GLU A 1 165 ? -16.889 -1.846 9.825 1.00 96.06 165 GLU A C 1
ATOM 1274 O O . GLU A 1 165 ? -16.865 -1.411 10.975 1.00 96.06 165 GLU A O 1
ATOM 1279 N N . ASP A 1 166 ? -16.266 -2.969 9.469 1.00 96.56 166 ASP A N 1
ATOM 1280 C CA . ASP A 1 166 ? -15.625 -3.876 10.422 1.00 96.56 166 ASP A CA 1
ATOM 1281 C C . ASP A 1 166 ? -14.451 -3.207 11.170 1.00 96.56 166 ASP A C 1
ATOM 1283 O O . ASP A 1 166 ? -13.407 -2.902 10.580 1.00 96.56 166 ASP A O 1
ATOM 1287 N N . HIS A 1 167 ? -14.602 -2.978 12.478 1.00 96.31 167 HIS A N 1
ATOM 1288 C CA . HIS A 1 167 ? -13.650 -2.213 13.295 1.00 96.31 167 HIS A CA 1
ATOM 1289 C C . HIS A 1 167 ? -13.527 -2.749 14.729 1.00 96.31 167 HIS A C 1
ATOM 1291 O O . HIS A 1 167 ? -14.312 -3.576 15.180 1.00 96.31 167 HIS A O 1
ATOM 1297 N N . SER A 1 168 ? -12.488 -2.314 15.450 1.00 96.31 168 SER A N 1
ATOM 1298 C CA . SER A 1 168 ? -12.145 -2.805 16.793 1.00 96.31 168 SER A CA 1
ATOM 1299 C C . SER A 1 168 ? -12.435 -1.754 17.873 1.00 96.31 168 SER A C 1
ATOM 1301 O O . SER A 1 168 ? -11.500 -1.151 18.410 1.00 96.31 168 SER A O 1
ATOM 1303 N N . ALA A 1 169 ? -13.716 -1.555 18.192 1.00 97.06 169 ALA A N 1
ATOM 1304 C CA . ALA A 1 169 ? -14.191 -0.587 19.181 1.00 97.06 169 ALA A CA 1
ATOM 1305 C C . ALA A 1 169 ? -13.557 -0.807 20.565 1.00 97.06 169 ALA A C 1
ATOM 1307 O O . ALA A 1 169 ? -13.398 -1.949 21.013 1.00 97.06 169 ALA A O 1
ATOM 1308 N N . ARG A 1 170 ? -13.186 0.278 21.258 1.00 97.56 170 ARG A N 1
ATOM 1309 C CA . ARG A 1 170 ? -12.684 0.214 22.637 1.00 97.56 170 ARG A CA 1
ATOM 1310 C C . ARG A 1 170 ? -13.849 0.223 23.609 1.00 97.56 170 ARG A C 1
ATOM 1312 O O . ARG A 1 170 ? -14.814 0.967 23.453 1.00 97.56 170 ARG A O 1
ATOM 1319 N N . LEU A 1 171 ? -13.706 -0.589 24.644 1.00 97.31 171 LEU A N 1
ATOM 1320 C CA . LEU A 1 171 ? -14.563 -0.572 25.816 1.00 97.31 171 LEU A CA 1
ATOM 1321 C C . LEU A 1 171 ? -13.880 0.241 26.903 1.00 97.31 171 LEU A C 1
ATOM 1323 O O . LEU A 1 171 ? -12.687 0.075 27.167 1.00 97.31 171 LEU A O 1
ATOM 1327 N N . TRP A 1 172 ? -14.653 1.086 27.559 1.00 97.69 172 TRP A N 1
ATOM 1328 C CA . TRP A 1 172 ? -14.202 2.016 28.574 1.00 97.69 172 TRP A CA 1
ATOM 1329 C C . TRP A 1 172 ? -14.917 1.759 29.893 1.00 97.69 172 TRP A C 1
ATOM 1331 O O . TRP A 1 172 ? -16.044 1.267 29.932 1.00 97.69 172 TRP A O 1
ATOM 1341 N N . GLY A 1 173 ? -14.258 2.129 30.982 1.00 97.44 173 GLY A N 1
ATOM 1342 C CA . GLY A 1 173 ? -14.878 2.237 32.295 1.00 97.44 173 GLY A CA 1
ATOM 1343 C C . GLY A 1 173 ? -14.084 3.174 33.189 1.00 97.44 173 GLY A C 1
ATOM 1344 O O . GLY A 1 173 ? -12.882 3.386 32.993 1.00 97.44 173 GLY A O 1
ATOM 1345 N N . VAL A 1 174 ? -14.753 3.737 34.186 1.00 97.50 174 VAL A N 1
ATOM 1346 C CA . VAL A 1 1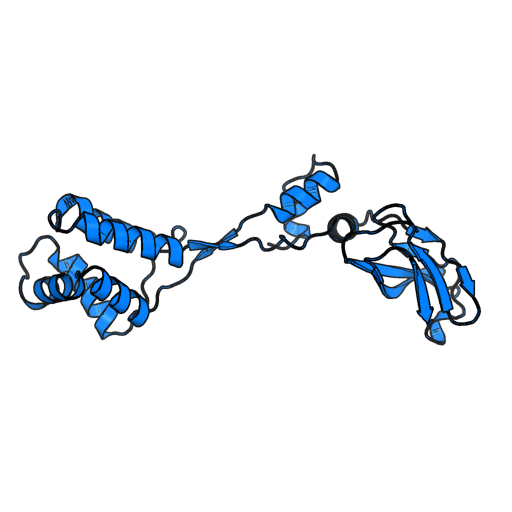74 ? -14.137 4.600 35.189 1.00 97.50 174 VAL A CA 1
ATOM 1347 C C . VAL A 1 174 ? -13.634 3.742 36.341 1.00 97.50 174 VAL A C 1
ATOM 1349 O O . VAL A 1 174 ? -14.378 2.985 36.965 1.00 97.50 174 VAL A O 1
ATOM 1352 N N . ASN A 1 175 ? -12.339 3.854 36.631 1.00 96.38 175 ASN A N 1
ATOM 1353 C CA . ASN A 1 175 ? -11.753 3.216 37.800 1.00 96.38 175 ASN A CA 1
ATOM 1354 C C . ASN A 1 175 ? -12.146 4.013 39.056 1.00 96.38 175 ASN A C 1
ATOM 1356 O O . ASN A 1 175 ? -11.684 5.150 39.198 1.00 96.38 175 ASN A O 1
ATOM 1360 N N . PRO A 1 176 ? -12.906 3.445 40.010 1.00 95.00 176 PRO A N 1
ATOM 1361 C CA . PRO A 1 176 ? -13.408 4.191 41.166 1.00 95.00 176 PRO A CA 1
ATOM 1362 C C . PRO A 1 176 ? -12.297 4.649 42.119 1.00 95.00 176 PRO A C 1
ATOM 1364 O O . PRO A 1 176 ? -12.491 5.580 42.893 1.00 95.00 176 PRO A O 1
ATOM 1367 N N . ARG A 1 177 ? -11.113 4.018 42.081 1.00 94.12 177 ARG A N 1
ATOM 1368 C CA . ARG A 1 177 ? -9.986 4.374 42.961 1.00 94.12 177 ARG A CA 1
ATOM 1369 C C . ARG A 1 177 ? -9.231 5.603 42.475 1.00 94.12 177 ARG A C 1
ATOM 1371 O O . ARG A 1 177 ? -8.691 6.347 43.284 1.00 94.12 177 ARG A O 1
ATOM 1378 N N . THR A 1 178 ? -9.139 5.783 41.160 1.00 95.44 178 THR A N 1
ATOM 1379 C CA . THR A 1 178 ? -8.378 6.880 40.539 1.00 95.44 178 THR A CA 1
ATOM 1380 C C . THR A 1 178 ? -9.271 7.928 39.889 1.00 95.44 178 THR A C 1
ATOM 1382 O O . THR A 1 178 ? -8.769 8.978 39.497 1.00 95.44 178 THR A O 1
ATOM 1385 N N . ASN A 1 179 ? -10.570 7.643 39.768 1.00 94.38 179 ASN A N 1
ATOM 1386 C CA . ASN A 1 179 ? -11.548 8.423 39.020 1.00 94.38 179 ASN A CA 1
ATOM 1387 C C . ASN A 1 179 ? -11.085 8.730 37.583 1.00 94.38 179 ASN A C 1
ATOM 1389 O O . ASN A 1 179 ? -11.247 9.840 37.080 1.00 94.38 179 ASN A O 1
ATOM 1393 N N . ARG A 1 180 ? -10.424 7.756 36.939 1.00 95.50 180 ARG A N 1
ATOM 1394 C CA . ARG A 1 180 ? -9.908 7.879 35.568 1.00 95.50 180 ARG A CA 1
ATOM 1395 C C . ARG A 1 180 ? -10.613 6.917 34.631 1.00 95.50 180 ARG A C 1
ATOM 1397 O O . ARG A 1 180 ? -10.737 5.727 34.934 1.00 95.50 180 ARG A O 1
ATOM 1404 N N . LEU A 1 181 ? -10.981 7.434 33.462 1.00 94.50 181 LEU A N 1
ATOM 1405 C CA . LEU A 1 181 ? -11.430 6.626 32.340 1.00 94.50 181 LEU A CA 1
ATOM 1406 C C . LEU A 1 181 ? -10.279 5.730 31.869 1.00 94.50 181 LEU A C 1
ATOM 1408 O O . LEU A 1 181 ? -9.153 6.192 31.676 1.00 94.50 181 LEU A O 1
ATOM 1412 N N . THR A 1 182 ? -10.554 4.440 31.733 1.00 96.19 182 THR A N 1
ATOM 1413 C CA . THR A 1 182 ? -9.566 3.417 31.393 1.00 96.19 182 THR A CA 1
ATOM 1414 C C . THR A 1 182 ? -10.132 2.515 30.305 1.00 96.19 182 THR A C 1
ATOM 1416 O O . THR A 1 182 ? -11.302 2.140 30.364 1.00 96.19 182 THR A O 1
ATOM 1419 N N . VAL A 1 183 ? -9.295 2.139 29.337 1.00 96.44 183 VAL A N 1
ATOM 1420 C CA . VAL A 1 183 ? -9.646 1.121 28.339 1.00 96.44 183 VAL A CA 1
ATOM 1421 C C . VAL A 1 183 ? -9.658 -0.248 29.016 1.00 96.44 183 VAL A C 1
ATOM 1423 O O . VAL A 1 183 ? -8.661 -0.666 29.604 1.00 96.44 183 VAL A O 1
ATOM 1426 N N . LEU A 1 184 ? -10.789 -0.940 28.933 1.00 96.25 184 LEU A N 1
ATOM 1427 C CA . LEU A 1 184 ? -11.000 -2.273 29.502 1.00 96.25 184 LEU A CA 1
ATOM 1428 C C . LEU A 1 184 ? -10.610 -3.383 28.521 1.00 96.25 184 LEU A C 1
ATOM 1430 O O . LEU A 1 184 ? -10.284 -4.496 28.929 1.00 96.25 184 LEU A O 1
ATOM 1434 N N . GLY A 1 185 ? -10.661 -3.074 27.227 1.00 95.56 185 GLY A N 1
ATOM 1435 C CA . GLY A 1 185 ? -10.358 -3.985 26.135 1.00 95.56 185 GLY A CA 1
ATOM 1436 C C . GLY A 1 185 ? -10.947 -3.487 24.822 1.00 95.56 185 GLY A C 1
ATOM 1437 O O . GLY A 1 185 ? -11.408 -2.347 24.721 1.00 95.56 185 GLY A O 1
ATOM 1438 N N . ASN A 1 186 ? -10.953 -4.367 23.827 1.00 96.19 186 ASN A N 1
ATOM 1439 C CA . ASN A 1 186 ? -11.509 -4.100 22.510 1.00 96.19 186 ASN A CA 1
ATOM 1440 C C . ASN A 1 186 ? -12.454 -5.227 22.097 1.00 96.19 186 ASN A C 1
ATOM 1442 O O . ASN A 1 186 ? -12.253 -6.383 22.477 1.00 96.19 186 ASN A O 1
ATOM 1446 N N . ILE A 1 187 ? -13.449 -4.889 21.284 1.00 96.50 187 ILE A N 1
ATOM 1447 C CA . ILE A 1 187 ? -14.377 -5.835 20.667 1.00 96.50 187 ILE A CA 1
ATOM 1448 C C . ILE A 1 187 ? -14.509 -5.520 19.175 1.00 96.50 187 ILE A C 1
ATOM 1450 O O . ILE A 1 187 ? -14.520 -4.356 18.775 1.00 96.50 187 ILE A O 1
ATOM 1454 N N . ARG A 1 188 ? -14.550 -6.564 18.341 1.00 96.75 188 ARG A N 1
ATOM 1455 C CA . ARG A 1 188 ? -14.746 -6.422 16.894 1.00 96.75 188 ARG A CA 1
ATOM 1456 C C . ARG A 1 188 ? -16.239 -6.247 16.607 1.00 96.75 188 ARG A C 1
ATOM 1458 O O . ARG A 1 188 ? -17.025 -7.069 17.071 1.00 96.75 188 ARG A O 1
ATOM 1465 N N . LEU A 1 189 ? -16.604 -5.199 15.871 1.00 96.50 189 LEU A N 1
ATOM 1466 C CA . LEU A 1 189 ? -17.982 -4.872 15.497 1.00 96.50 189 LEU A CA 1
ATOM 1467 C C . LEU A 1 189 ? -18.108 -4.772 13.975 1.00 96.50 189 LEU A C 1
ATOM 1469 O O . LEU A 1 189 ? -17.325 -4.062 13.341 1.00 96.50 189 LEU A O 1
ATOM 1473 N N . SER A 1 190 ? -19.121 -5.433 13.418 1.00 95.69 190 SER A N 1
ATOM 1474 C CA . SER A 1 190 ? -19.433 -5.408 11.981 1.00 95.69 190 SER A CA 1
ATOM 1475 C C . SER A 1 190 ? -20.927 -5.598 11.716 1.00 95.69 190 SER A C 1
ATOM 1477 O O . SER A 1 190 ? -21.545 -4.814 10.996 1.00 95.69 190 SER A O 1
ATOM 1479 N N . ASP A 1 191 ? -21.518 -6.624 12.328 1.00 96.88 191 ASP A N 1
ATOM 1480 C CA . ASP A 1 191 ? -22.879 -7.064 12.035 1.00 96.88 191 ASP A CA 1
ATOM 1481 C C . ASP A 1 191 ? -23.892 -6.521 13.037 1.00 96.88 191 ASP A C 1
ATOM 1483 O O . ASP A 1 191 ? -23.603 -6.419 14.229 1.00 96.88 191 ASP A O 1
ATOM 1487 N N . ALA A 1 192 ? -25.102 -6.205 12.577 1.00 96.62 192 ALA A N 1
ATOM 1488 C CA . ALA A 1 192 ? -26.190 -5.849 13.482 1.00 96.62 192 ALA A CA 1
ATOM 1489 C C . ALA A 1 192 ? -26.527 -7.034 14.406 1.00 96.62 192 ALA A C 1
ATOM 1491 O O . ALA A 1 192 ? -26.627 -8.176 13.950 1.00 96.62 192 ALA A O 1
ATOM 1492 N N . GLY A 1 193 ? -26.736 -6.773 15.696 1.00 96.81 193 GLY A N 1
ATOM 1493 C CA . GLY A 1 193 ? -27.054 -7.821 16.663 1.00 96.81 193 GLY A CA 1
ATOM 1494 C C . GLY A 1 193 ? -26.610 -7.525 18.090 1.00 96.81 193 GLY A C 1
ATOM 1495 O O . GLY A 1 193 ? -26.080 -6.459 18.394 1.00 96.81 193 GLY A O 1
ATOM 1496 N N . ALA A 1 194 ? -26.856 -8.489 18.976 1.00 95.88 194 ALA A N 1
ATOM 1497 C CA . ALA A 1 194 ? -26.438 -8.421 20.370 1.00 95.88 194 ALA A CA 1
ATOM 1498 C C . ALA A 1 194 ? -24.966 -8.832 20.517 1.00 95.88 194 ALA A C 1
ATOM 1500 O O . ALA A 1 194 ? -24.549 -9.866 19.995 1.00 95.88 194 ALA A O 1
ATOM 1501 N N . TYR A 1 195 ? -24.210 -8.038 21.270 1.00 96.38 195 TYR A N 1
ATOM 1502 C CA . TYR A 1 195 ? -22.809 -8.283 21.587 1.00 96.38 195 TYR A CA 1
ATOM 1503 C C . TYR A 1 195 ? -22.618 -8.363 23.096 1.00 96.38 195 TYR A C 1
ATOM 1505 O O . TYR A 1 195 ? -23.252 -7.639 23.868 1.00 96.38 195 TYR A O 1
ATOM 1513 N N . GLU A 1 196 ? -21.692 -9.226 23.507 1.00 95.69 196 GLU A N 1
ATOM 1514 C CA . GLU A 1 196 ? -21.316 -9.401 24.904 1.00 95.69 196 GLU A CA 1
ATOM 1515 C C . GLU A 1 196 ? -19.795 -9.380 25.053 1.00 95.69 196 GLU A C 1
ATOM 1517 O O . GLU A 1 196 ? -19.061 -9.998 24.279 1.00 95.69 196 GLU A O 1
ATOM 1522 N N . PHE A 1 197 ? -19.312 -8.703 26.092 1.00 96.56 197 PHE A N 1
ATOM 1523 C CA . PHE A 1 197 ? -17.905 -8.697 26.471 1.00 96.56 197 PHE A CA 1
ATOM 1524 C C . PHE A 1 197 ? -17.752 -9.121 27.927 1.00 96.56 197 PHE A C 1
ATOM 1526 O O . PHE A 1 197 ? -18.244 -8.457 28.841 1.00 96.56 197 PHE A O 1
ATOM 1533 N N . LYS A 1 198 ? -17.042 -10.228 28.160 1.00 96.62 198 LYS A N 1
ATOM 1534 C CA . LYS A 1 198 ? -16.757 -10.706 29.514 1.00 96.62 198 LYS A CA 1
ATOM 1535 C C . LYS A 1 198 ? -15.736 -9.797 30.184 1.00 96.62 198 LYS A C 1
ATOM 1537 O O . LYS A 1 198 ? -14.598 -9.709 29.730 1.00 96.62 198 LYS A O 1
ATOM 1542 N N . LEU A 1 199 ? -16.110 -9.193 31.306 1.00 95.81 199 LEU A N 1
ATOM 1543 C CA . LEU A 1 199 ? -15.198 -8.386 32.103 1.00 95.81 199 LEU A CA 1
ATOM 1544 C C . LEU A 1 199 ? -14.203 -9.283 32.856 1.00 95.81 199 LEU A C 1
ATOM 1546 O O . LEU A 1 199 ? -14.614 -10.171 33.612 1.00 95.81 199 LEU A O 1
ATOM 1550 N N . PRO A 1 200 ? -12.891 -9.037 32.716 1.00 95.12 200 PRO A N 1
ATOM 1551 C CA . PRO A 1 200 ? -11.902 -9.522 33.667 1.00 95.12 200 PRO A CA 1
ATOM 1552 C C . PRO A 1 200 ? -12.253 -9.123 35.105 1.00 95.12 200 PRO A C 1
ATOM 1554 O O . PRO A 1 200 ? -12.761 -8.028 35.351 1.00 95.12 200 PRO A O 1
ATOM 1557 N N . THR A 1 201 ? -11.927 -9.986 36.071 1.00 94.25 201 THR A N 1
ATOM 1558 C CA . THR A 1 201 ? -12.306 -9.810 37.483 1.00 94.25 201 THR A CA 1
ATOM 1559 C C . THR A 1 201 ? -11.882 -8.454 38.056 1.00 94.25 201 THR A C 1
ATOM 1561 O O . THR A 1 201 ? -12.629 -7.846 38.815 1.00 94.25 201 THR A O 1
ATOM 1564 N N . HIS A 1 202 ? -10.715 -7.935 37.665 1.00 92.81 202 HIS A N 1
ATOM 1565 C CA . HIS A 1 202 ? -10.196 -6.650 38.150 1.00 92.81 202 HIS A CA 1
ATOM 1566 C C . HIS A 1 202 ? -10.912 -5.415 37.580 1.00 92.81 202 HIS A C 1
ATOM 1568 O O . HIS A 1 202 ? -10.683 -4.315 38.079 1.00 92.81 202 HIS A O 1
ATOM 1574 N N . TYR A 1 203 ? -11.778 -5.579 36.576 1.00 94.81 203 TYR A N 1
ATOM 1575 C CA . TYR A 1 203 ? -12.627 -4.516 36.023 1.00 94.81 203 TYR A CA 1
ATOM 1576 C C . TYR A 1 203 ? -14.086 -4.600 36.487 1.00 94.81 203 TYR A C 1
ATOM 1578 O O . TYR A 1 203 ? -14.902 -3.764 36.098 1.00 94.81 203 TYR A O 1
ATOM 1586 N N . LEU A 1 204 ? -14.438 -5.581 37.327 1.00 93.44 204 LEU A N 1
ATOM 1587 C CA . LEU A 1 204 ? -15.810 -5.735 37.814 1.00 93.44 204 LEU A CA 1
ATOM 1588 C C . LEU A 1 204 ? -16.256 -4.568 38.699 1.00 93.44 204 LEU A C 1
ATOM 1590 O O . LEU A 1 204 ? -17.440 -4.258 38.706 1.00 93.44 204 LEU A O 1
ATOM 1594 N N . ASP A 1 205 ? -15.343 -3.904 39.401 1.00 93.75 205 ASP A N 1
ATOM 1595 C CA . ASP A 1 205 ? -15.691 -2.784 40.285 1.00 93.75 205 ASP A CA 1
ATOM 1596 C C . ASP A 1 205 ? -15.700 -1.426 39.562 1.00 93.75 205 ASP A C 1
ATOM 1598 O O . ASP A 1 205 ? -15.879 -0.392 40.200 1.00 93.75 205 ASP A O 1
ATOM 1602 N N . PHE A 1 206 ? -15.463 -1.400 38.247 1.00 96.25 206 PHE A N 1
ATOM 1603 C CA . PHE A 1 206 ? -15.485 -0.159 37.471 1.00 96.25 206 PHE A CA 1
ATOM 1604 C C . PHE A 1 206 ? -16.927 0.346 37.316 1.00 96.25 206 PHE A C 1
ATOM 1606 O O . PHE A 1 206 ? -17.885 -0.423 37.400 1.00 96.25 206 PHE A O 1
ATOM 1613 N N . THR A 1 207 ? -17.082 1.650 37.107 1.00 94.69 207 THR A N 1
ATOM 1614 C CA . THR A 1 207 ? -18.383 2.299 36.879 1.00 94.69 207 THR A CA 1
ATOM 1615 C C . THR A 1 207 ? -18.417 2.965 35.508 1.00 94.69 207 THR A C 1
ATOM 1617 O O . THR A 1 207 ? -17.396 3.021 34.823 1.00 94.69 207 THR A O 1
ATOM 1620 N N . ASP A 1 208 ? -19.593 3.448 35.101 1.00 95.44 208 ASP A N 1
ATOM 1621 C CA . ASP A 1 208 ? -19.771 4.278 33.899 1.00 95.44 208 ASP A CA 1
ATOM 1622 C C . ASP A 1 208 ? -19.170 3.640 32.639 1.00 95.44 208 ASP A C 1
ATOM 1624 O O . ASP A 1 208 ? -18.336 4.219 31.939 1.00 95.44 208 ASP A O 1
ATOM 1628 N N . TYR A 1 209 ? -19.560 2.388 32.392 1.00 97.06 209 TYR A N 1
ATOM 1629 C CA . TYR A 1 209 ? -19.093 1.639 31.237 1.00 97.06 209 TYR A CA 1
ATOM 1630 C C . TYR A 1 209 ? -19.589 2.276 29.941 1.00 97.06 209 TYR A C 1
ATOM 1632 O O . TYR A 1 209 ? -20.771 2.597 29.798 1.00 97.06 209 TYR A O 1
ATOM 1640 N N . ALA A 1 210 ? -18.687 2.402 28.976 1.00 97.56 210 ALA A N 1
ATOM 1641 C CA . ALA A 1 210 ? -19.000 2.932 27.661 1.00 97.56 210 ALA A CA 1
ATOM 1642 C C . ALA A 1 210 ? -18.276 2.146 26.568 1.00 97.56 210 ALA A C 1
ATOM 1644 O O . ALA A 1 210 ? -17.300 1.442 26.829 1.00 97.56 210 ALA A O 1
ATOM 1645 N N . ILE A 1 211 ? -18.742 2.280 25.338 1.00 97.56 211 ILE A N 1
ATOM 1646 C CA . ILE A 1 211 ? -18.101 1.734 24.146 1.00 97.56 211 ILE A CA 1
ATOM 1647 C C . ILE A 1 211 ? -17.952 2.835 23.107 1.00 97.56 211 ILE A C 1
ATOM 1649 O O . ILE A 1 211 ? -18.799 3.720 23.032 1.00 97.56 211 ILE A O 1
ATOM 1653 N N . ASP A 1 212 ? -16.882 2.792 22.321 1.00 97.88 212 ASP A N 1
ATOM 1654 C CA . ASP A 1 212 ? -16.777 3.632 21.130 1.00 97.88 212 ASP A CA 1
ATOM 1655 C C . ASP A 1 212 ? -17.954 3.365 20.173 1.00 97.88 212 ASP A C 1
ATOM 1657 O O . ASP A 1 212 ? -18.176 2.226 19.764 1.00 97.88 212 ASP A O 1
ATOM 1661 N N . ASP A 1 213 ? -18.672 4.416 19.777 1.00 96.75 213 ASP A N 1
ATOM 1662 C CA . ASP A 1 213 ? -19.840 4.343 18.892 1.00 96.75 213 ASP A CA 1
ATOM 1663 C C . ASP A 1 213 ? -19.657 5.244 17.666 1.00 96.75 213 ASP A C 1
ATOM 1665 O O . ASP A 1 213 ? -20.396 6.197 17.427 1.00 96.75 213 ASP A O 1
ATOM 1669 N N . ALA A 1 214 ? -18.634 4.947 16.864 1.00 95.94 214 ALA A N 1
ATOM 1670 C CA . ALA A 1 214 ? -18.265 5.749 15.694 1.00 95.94 214 ALA A CA 1
ATOM 1671 C C . ALA A 1 214 ? -19.409 6.004 14.692 1.00 95.94 214 ALA A C 1
ATOM 1673 O O . ALA A 1 214 ? -19.321 6.944 13.902 1.00 95.94 214 ALA A O 1
ATOM 1674 N N . TYR A 1 215 ? -20.454 5.174 14.707 1.00 96.06 215 TYR A N 1
ATOM 1675 C CA . TYR A 1 215 ? -21.555 5.214 13.747 1.00 96.06 215 TYR A CA 1
ATOM 1676 C C . TYR A 1 215 ? -22.891 5.655 14.365 1.00 96.06 215 TYR A C 1
ATOM 1678 O O . TYR A 1 215 ? -23.840 5.860 13.612 1.00 96.06 215 TYR A O 1
ATOM 1686 N N . GLY A 1 216 ? -22.977 5.844 15.688 1.00 95.31 216 GLY A N 1
ATOM 1687 C CA . GLY A 1 216 ? -24.194 6.310 16.362 1.00 95.31 216 GLY A CA 1
ATOM 1688 C C . GLY A 1 216 ? -25.314 5.266 16.402 1.00 95.31 216 GLY A C 1
ATOM 1689 O O . GLY A 1 216 ? -26.481 5.629 16.248 1.00 95.31 216 GLY A O 1
ATOM 1690 N N . VAL A 1 217 ? -24.977 3.975 16.473 1.00 95.00 217 VAL A N 1
ATOM 1691 C CA . VAL A 1 217 ? -25.940 2.868 16.291 1.00 95.00 217 VAL A CA 1
ATOM 1692 C C . VAL A 1 217 ? -25.919 1.843 17.425 1.00 95.00 217 VAL A C 1
ATOM 1694 O O . VAL A 1 217 ? -26.539 0.787 17.271 1.00 95.00 217 VAL A O 1
ATOM 1697 N N . ILE A 1 218 ? -25.239 2.132 18.535 1.00 90.94 218 ILE A N 1
ATOM 1698 C CA . ILE A 1 218 ? -25.225 1.294 19.745 1.00 90.94 218 ILE A CA 1
ATOM 1699 C C . ILE A 1 218 ? -26.285 1.764 20.745 1.00 90.94 218 ILE A C 1
ATOM 1701 O O . ILE A 1 218 ? -26.415 2.990 20.948 1.00 90.94 218 ILE A O 1
#

Radius of gyration: 28.92 Å; chains: 1; bounding box: 61×33×79 Å

pLDDT: mean 95.49, std 2.78, range [76.0, 98.5]

Foldseek 3Di:
DDLLVQCVVPPPDDLVVSLVCLLVDKDWAFDWAWLVRLCVLCVVLVNNVVLVCLCPPPCPQPLNVLSVVNVVCNVVRNTHGCAPPDPSNVVNLVSLVCCLPPRVVVSNVSSVVSNVVCNCVRTPMDSPSSLRFSLNSCVSVVNFDKDFFDDDPQKTKDWQQAFGRWDWKWKWFQDPVVRDIDTQGTDTGGGTTMDMDGGDPVCPPTHRIIIGDSPVGD

Secondary structure (DSSP, 8-state):
--HHHHGGGSTTS-HHHHHHHHHT--EEEE-EEPHHHHHHHHHHTT-HHHHHHHHHH-TTSTTHHHHHHHHHHHHTTPPEE--TT-HHHHHHHHHHHHIIIII-GGGHHHHHHHHHHHHHHHEEEE-TTTT--HHHHHHHTT---EEE-EEETTEEEEEE-S----EEEEEEEEETTTTEEEEEEEEEE-SSEEEEEEPPGGGTT-EEEEEE-TTS--

=== Feature glossary ===
Feature key, reading from the visual/contextual features back to the raw sequence:

Rendered structure images. Six rendered views show the 3D structure from the faces of a cube — i.e. along ±x, ±y, ±z. Rendering representation is drawn randomly per protein from cartoon (secondary-structure ribbons), sticks (backbone bonds), or molecular surface; coloring is either N→C rainbow (blue at the N-terminus through red at the C-terminus) or one color per chain.

Contact-map, Ramachandran, and PAE plots. The contact map is a binary N×N matrix image: pixel (i, j) is dark where Cα_i and Cα_j are within 8 Å and |i−j|>4. Because the |i−j|>4 filter removes local helical contacts, off-diagonal stripes parallel to the main diagonal indicate parallel β-sheets; stripes perpendicular to it indicate antiparallel β-sheets. The Ramachandran plot scatters every residue's (φ, ψ) pair against the sterically allowed regions. The PAE heatmap renders the predicted-aligned-error matrix.

InterPro / GO / CATH / organism. Database cross-references. InterPro integrates a dozen domain/family signature databases into unified entries with residue-range hits. GO terms attach function/process/location labels with evidence codes. CATH codes position the fold in a four-level structural taxonomy. Organism is the NCBI-taxonomy species name.

Nearest PDB structures. The Foldseek neighbor list gives the closest experimentally determined structures in the PDB, ranked by structural alignment. TM-score near 1 means near-identical fold; near 0.3 means only rough topology match. This is how one finds what a novel AlphaFold prediction most resembles in the solved-structure universe.

Predicted aligned error. PAE(i, j) answers: if I align the predicted and true structures on residue i, how far off (in Å) do I expect residue j to be? A block-diagonal PAE matrix with low values on the blocks and high values off-diagonal is the signature of a multi-domain protein with confidently predicted domains but uncertain inter-domain orientation.

Solvent-accessible surface area. Accessible surface area quantifies burial. A residue with SASA near zero is packed into the hydrophobic core; one with SASA >100 Å² sits on the surface. Computed here via the Shrake–Rupley numerical algorithm with a 1.4 Å probe.

B-factor. B-factor (Debye–Waller factor) reflects atomic displacement in the crystal lattice. It is an experimental observable (units Å²), not a prediction; low values mean the atom is pinned down, high values mean it moves or is heterogeneous across the crystal.

pLDDT. For AlphaFold models, the B-factor field carries pLDDT — the model's own estimate of local accuracy on a 0–100 scale. Regions with pLDDT<50 should be treated as essentially unmodeled; they often correspond to intrinsically disordered segments.

Backbone torsions (φ/ψ). φ (phi) and ψ (psi) are the two rotatable backbone dihedrals per residue: φ is the C(i-1)–N–Cα–C torsion, ψ is the N–Cα–C–N(i+1) torsion, both in degrees on (−180°, 180°]. α-helical residues cluster near (−60°, −45°); β-strand residues near (−120°, +130°). A Ramachandran plot is simply a scatter of (φ, ψ) for every residue.

Radius of gyration, Cα contacts, bounding box. Radius of gyration (Rg) is the root-mean-square distance of Cα atoms from their centroid — a single number for overall size and compactness. A globular domain of N residues has Rg ≈ 2.2·N^0.38 Å; an extended or disordered chain has a much larger Rg. The Cα contact count is the number of residue pairs whose Cα atoms are within 8 Å and are more than four positions apart in sequence — a standard proxy for tertiary packing density. The bounding box is the smallest axis-aligned box enclosing all Cα atoms.

Secondary structure (3-state, P-SEA). Three-state secondary structure (P-SEA) collapses the eight DSSP classes into helix (a), strand (b), and coil (c). P-SEA assigns these from Cα geometry alone — distances and angles — without requiring backbone oxygens, so it works on any Cα trace.

Secondary structure (8-state, DSSP). DSSP 8-state secondary structure assigns each residue one of H (α-helix), G (3₁₀-helix), I (π-helix), E (extended β-strand), B (isolated β-bridge), T (hydrogen-bonded turn), S (bend), or 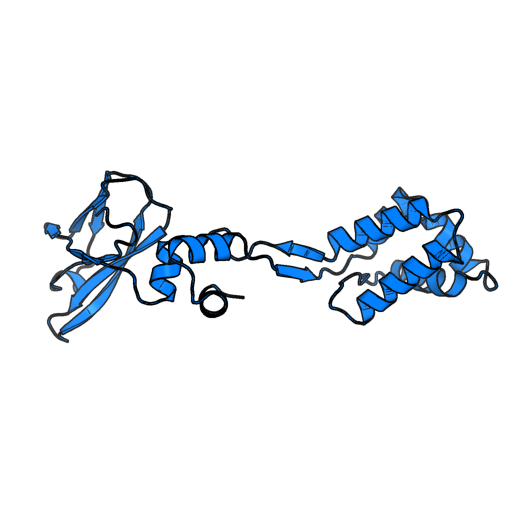'-' (coil). The assignment is computed from backbone hydrogen-bond geometry via the Kabsch–Sander algorithm.

Foldseek 3Di. A 3Di character summarizes, for each residue, the relative orientation of the Cα frame of its nearest spatial neighbor. Because it encodes fold topology rather than chemistry, 3Di alignments detect remote structural similarity that sequence alignment misses.

mmCIF coordinates. The mmCIF block holds the 3D Cartesian coordinates of each backbone atom (N, Cα, C, O) in ångströms. mmCIF is the PDB's canonical archive format — a tagged-loop text representation of the atomic model.

Sequence. Sequence gives the chain of amino acids in standard one-letter code (A=alanine, C=cysteine, …, Y=tyrosine), read N→C. It is the only feature that is directly encoded by the gene; all structural features are derived from the folded form of this sequence.